Protein AF-A0A6H5HAB8-F1 (afdb_monomer_lite)

Foldseek 3Di:
DDDDDDDPDDDPPDPPPPDPVVLVVLQLLVLVVVVVCCCVVCVVPDDDDSVSSLVSCCVVDVVSPDDFDADVVVVVVVSLVSNFVRQLVVDDPPDPPDDPDDDDPDDGGVSCVPVNDDCFFDDPDPDPPQWDDDPVDTWGNPDDDDDDQWFDACPVGGDPPDPPNPPDPGRTDHHAKDWDWADIGNRDTDIDMDGDDPPPDPDDD

Sequence (205 aa):
MPSLEAAVKSRSKMYQSRSLKEVKDAIVAEELRKVLINLTDQGAKGAISPESLFLVIWKVVPRYRGYAQQDAHEFLRYMLDRLHTELLHLLPDFSLKDSHFISHKNKTSIVTSVFGGTLQSEVLCLHLKRFRWTNFFRTKVDAYVTFPVIALDMSQFVLSDLPDTRRSSTQLYDLAAVIVHHGSGSGCGHYTAFAINGERHMNSP

InterPro domains:
  IPR001394 Peptidase C19, ubiquitin carboxyl-terminal hydrolase [PF00443] (122-198)
  IPR018200 Ubiquitin specific protease, conserved site [PS00973] (173-191)
  IPR028889 Ubiquitin specific protease UPS, catalytic domain [PS50235] (1-205)
  IPR038765 Papain-like cysteine peptidase superfamily [SSF54001] (24-197)
  IPR050185 Ubiquitin carboxyl-terminal hydrolase [PTHR21646] (122-197)

pLDDT: mean 71.54, std 20.38, range [25.59, 94.75]

Structure (mmCIF, N/CA/C/O backbone):
data_AF-A0A6H5HAB8-F1
#
_entry.id   AF-A0A6H5HAB8-F1
#
loop_
_atom_site.group_PDB
_atom_site.id
_atom_site.type_symbol
_atom_site.label_atom_id
_atom_site.label_alt_id
_atom_site.label_comp_id
_atom_site.label_asym_id
_atom_site.label_entity_id
_atom_site.label_seq_id
_atom_site.pdbx_PDB_ins_code
_atom_site.Cartn_x
_atom_site.Cartn_y
_atom_site.Cartn_z
_atom_site.occupancy
_atom_site.B_iso_or_equiv
_atom_site.auth_seq_id
_atom_site.auth_comp_id
_atom_site.auth_asym_id
_atom_site.auth_atom_id
_atom_site.pdbx_PDB_model_num
ATOM 1 N N . MET A 1 1 ? 50.002 46.420 -13.613 1.00 30.66 1 MET A N 1
ATOM 2 C CA . MET A 1 1 ? 48.622 46.633 -13.115 1.00 30.66 1 MET A CA 1
ATOM 3 C C . MET A 1 1 ? 48.379 45.646 -11.969 1.00 30.66 1 MET A C 1
ATOM 5 O O . MET A 1 1 ? 48.905 44.545 -12.072 1.00 30.66 1 MET A O 1
ATOM 9 N N . PRO A 1 2 ? 47.731 46.047 -10.862 1.00 33.38 2 PRO A N 1
ATOM 10 C CA . PRO A 1 2 ? 47.863 45.408 -9.546 1.00 33.38 2 PRO A CA 1
ATOM 11 C C . PRO A 1 2 ? 46.815 44.317 -9.234 1.00 33.38 2 PRO A C 1
ATOM 13 O O . PRO A 1 2 ? 45.727 44.335 -9.790 1.00 33.38 2 PRO A O 1
ATOM 16 N N . SER A 1 3 ? 47.207 43.423 -8.310 1.00 31.97 3 SER A N 1
ATOM 17 C CA . SER A 1 3 ? 46.469 42.655 -7.277 1.00 31.97 3 SER A CA 1
ATOM 18 C C . SER A 1 3 ? 45.016 42.203 -7.498 1.00 31.97 3 SER A C 1
ATOM 20 O O . SER A 1 3 ? 44.133 43.035 -7.663 1.00 31.97 3 SER A O 1
ATOM 22 N N . LEU A 1 4 ? 44.776 40.896 -7.297 1.00 34.75 4 LEU A N 1
ATOM 23 C CA . LEU A 1 4 ? 43.561 40.329 -6.683 1.00 34.75 4 LEU A CA 1
ATOM 24 C C . LEU A 1 4 ? 43.879 38.922 -6.119 1.00 34.75 4 LEU A C 1
ATOM 26 O O . LEU A 1 4 ? 43.565 37.898 -6.720 1.00 34.75 4 LEU A O 1
ATOM 30 N N . GLU A 1 5 ? 44.521 38.869 -4.948 1.00 37.06 5 GLU A N 1
ATOM 31 C CA . GLU A 1 5 ? 44.410 37.715 -4.045 1.00 37.06 5 GLU A CA 1
ATOM 32 C C . GLU A 1 5 ? 43.121 37.866 -3.224 1.00 37.06 5 GLU A C 1
ATOM 34 O O . GLU A 1 5 ? 42.939 38.856 -2.516 1.00 37.06 5 GLU A O 1
ATOM 39 N N . ALA A 1 6 ? 42.230 36.875 -3.286 1.00 31.45 6 ALA A N 1
ATOM 40 C CA . ALA A 1 6 ? 41.117 36.743 -2.352 1.00 31.45 6 ALA A CA 1
ATOM 41 C C . ALA A 1 6 ? 41.107 35.327 -1.766 1.00 31.45 6 ALA A C 1
ATOM 43 O O . ALA A 1 6 ? 40.857 34.335 -2.448 1.00 31.45 6 ALA A O 1
ATOM 44 N N . ALA A 1 7 ? 41.409 35.271 -0.472 1.00 34.12 7 ALA A N 1
ATOM 45 C CA . ALA A 1 7 ? 41.441 34.098 0.385 1.00 34.12 7 ALA A CA 1
ATOM 46 C C . ALA A 1 7 ? 40.198 33.193 0.254 1.00 34.12 7 ALA A C 1
ATOM 48 O O . ALA A 1 7 ? 39.077 33.592 0.581 1.00 34.12 7 ALA A O 1
ATOM 49 N N . VAL A 1 8 ? 40.407 31.924 -0.109 1.00 34.00 8 VAL A N 1
ATOM 50 C CA . VAL A 1 8 ? 39.391 30.871 0.037 1.00 34.00 8 VAL A CA 1
ATOM 51 C C . VAL A 1 8 ? 39.363 30.435 1.502 1.00 34.00 8 VAL A C 1
ATOM 53 O O . VAL A 1 8 ? 40.199 29.674 1.984 1.00 34.00 8 VAL A O 1
ATOM 56 N N . LYS A 1 9 ? 38.392 30.975 2.238 1.00 32.09 9 LYS A N 1
ATOM 57 C CA . LYS A 1 9 ? 38.142 30.679 3.650 1.00 32.09 9 LYS A CA 1
ATOM 58 C C . LYS A 1 9 ? 37.602 29.249 3.790 1.00 32.09 9 LYS A C 1
ATOM 60 O O . LYS A 1 9 ? 36.456 28.976 3.437 1.00 32.09 9 LYS A O 1
ATOM 65 N N . SER A 1 10 ? 38.419 28.355 4.346 1.00 33.34 10 SER A N 1
ATOM 66 C CA . SER A 1 10 ? 37.999 27.044 4.850 1.00 33.34 10 SER A CA 1
ATOM 67 C C . SER A 1 10 ? 36.823 27.213 5.822 1.00 33.34 10 SER A C 1
ATOM 69 O O . SER A 1 10 ? 36.968 27.788 6.902 1.00 33.34 10 SER A O 1
ATOM 71 N N . ARG A 1 11 ? 35.631 26.749 5.432 1.00 32.22 11 ARG A N 1
ATOM 72 C CA . ARG A 1 11 ? 34.489 26.583 6.339 1.00 32.22 11 ARG A CA 1
ATOM 73 C C . ARG A 1 11 ? 34.364 25.107 6.687 1.00 32.22 11 ARG A C 1
ATOM 75 O O . ARG A 1 11 ? 33.637 24.362 6.039 1.00 32.22 11 ARG A O 1
ATOM 82 N N . SER A 1 12 ? 35.039 24.726 7.766 1.00 31.70 12 SER A N 1
ATOM 83 C CA . SER A 1 12 ? 34.612 23.610 8.607 1.00 31.70 12 SER A CA 1
ATOM 84 C C . SER A 1 12 ? 33.168 23.875 9.055 1.00 31.70 12 SER A C 1
ATOM 86 O O . SER A 1 12 ? 32.919 24.717 9.918 1.00 31.70 12 SER A O 1
ATOM 88 N N . LYS A 1 13 ? 32.186 23.216 8.427 1.00 30.56 13 LYS A N 1
ATOM 89 C CA . LYS A 1 13 ? 30.834 23.117 8.987 1.00 30.56 13 LYS A CA 1
ATOM 90 C C . LYS A 1 13 ? 30.801 21.896 9.893 1.00 30.56 13 LYS A C 1
ATOM 92 O O . LYS A 1 13 ? 30.510 20.784 9.473 1.00 30.56 13 LYS A O 1
ATOM 97 N N . MET A 1 14 ? 31.175 22.184 11.134 1.00 25.59 14 MET A N 1
ATOM 98 C CA . MET A 1 14 ? 30.825 21.510 12.378 1.00 25.59 14 MET A CA 1
ATOM 99 C C . MET A 1 14 ? 29.674 20.503 12.209 1.00 25.59 14 MET A C 1
ATOM 101 O O . MET A 1 14 ? 28.541 20.884 11.909 1.00 25.59 14 MET A O 1
ATOM 105 N N . TYR A 1 15 ? 29.976 19.219 12.418 1.00 26.94 15 TYR A N 1
ATOM 106 C CA . TYR A 1 15 ? 28.986 18.169 12.644 1.00 26.94 15 TYR A CA 1
ATOM 107 C C . TYR A 1 15 ? 28.209 18.525 13.911 1.00 26.94 15 TYR A C 1
ATOM 109 O O . TYR A 1 15 ? 28.597 18.184 15.028 1.00 26.94 15 TYR A O 1
ATOM 117 N N . GLN A 1 16 ? 27.122 19.271 13.748 1.00 34.16 16 GLN A N 1
ATOM 118 C CA . GLN A 1 16 ? 26.204 19.518 14.839 1.00 34.16 16 GLN A CA 1
ATOM 119 C C . GLN A 1 16 ? 25.398 18.240 15.032 1.00 34.16 16 GLN A C 1
ATOM 121 O O . GLN A 1 16 ? 24.489 17.937 14.260 1.00 34.16 16 GLN A O 1
ATOM 126 N N . SER A 1 17 ? 25.811 17.467 16.037 1.00 36.94 17 SER A N 1
ATOM 127 C CA . SER A 1 17 ? 25.029 16.405 16.662 1.00 36.94 17 SER A CA 1
ATOM 128 C C . SER A 1 17 ? 23.596 16.910 16.850 1.00 36.94 17 SER A C 1
ATOM 130 O O . SER A 1 17 ? 23.326 17.756 17.707 1.00 36.94 17 SER A O 1
ATOM 132 N N . ARG A 1 18 ? 22.693 16.493 15.955 1.00 43.00 18 ARG A N 1
ATOM 133 C CA . ARG A 1 18 ? 21.289 16.899 16.005 1.00 43.00 18 ARG A CA 1
ATOM 134 C C . ARG A 1 18 ? 20.653 16.193 17.192 1.00 43.00 18 ARG A C 1
ATOM 136 O O . ARG A 1 18 ? 20.667 14.970 17.287 1.00 43.00 18 ARG A O 1
ATOM 143 N N . SER A 1 19 ? 20.156 17.014 18.109 1.00 39.94 19 SER A N 1
ATOM 144 C CA . SER A 1 19 ? 19.514 16.630 19.358 1.00 39.94 19 SER A CA 1
ATOM 145 C C . SER A 1 19 ? 18.504 15.494 19.166 1.00 39.94 19 SER A C 1
ATOM 147 O O . SER A 1 19 ? 17.651 15.550 18.280 1.00 39.94 19 SER A O 1
ATOM 149 N N . LEU A 1 20 ? 18.549 14.506 20.064 1.00 45.03 20 LEU A N 1
ATOM 150 C CA . LEU A 1 20 ? 17.597 13.391 20.193 1.00 45.03 20 LEU A CA 1
ATOM 151 C C . LEU A 1 20 ? 16.115 13.832 20.224 1.00 45.03 20 LEU A C 1
ATOM 153 O O . LEU A 1 20 ? 15.231 13.011 19.985 1.00 45.03 20 LEU A O 1
ATOM 157 N N . LYS A 1 21 ? 15.833 15.119 20.476 1.00 43.16 21 LYS A N 1
ATOM 158 C CA . LYS A 1 21 ? 14.488 15.713 20.419 1.00 43.16 21 LYS A CA 1
ATOM 159 C C . LYS A 1 21 ? 13.883 15.690 19.007 1.00 43.16 21 LYS A C 1
ATOM 161 O O . LYS A 1 21 ? 12.748 15.265 18.864 1.00 43.16 21 LYS A O 1
ATOM 166 N N . GLU A 1 22 ? 14.655 15.994 17.960 1.00 48.50 22 GLU A N 1
ATOM 167 C CA . GLU A 1 22 ? 14.141 16.021 16.575 1.00 48.50 22 GLU A CA 1
ATOM 168 C C . GLU A 1 22 ? 13.720 14.631 16.059 1.00 48.50 22 GLU A C 1
ATOM 170 O O . GLU A 1 22 ? 13.005 14.520 15.063 1.00 48.50 22 GLU A O 1
ATOM 175 N N . VAL A 1 23 ? 14.207 13.544 16.666 1.00 48.44 23 VAL A N 1
ATOM 176 C CA . VAL A 1 23 ? 13.843 12.164 16.288 1.00 48.44 23 VAL A CA 1
ATOM 177 C C . VAL A 1 23 ? 12.475 11.773 16.861 1.00 48.44 23 VAL A C 1
ATOM 179 O O . VAL A 1 23 ? 11.796 10.940 16.268 1.00 48.44 23 VAL A O 1
ATOM 182 N N . LYS A 1 24 ? 12.031 12.416 17.952 1.00 49.38 24 LYS A N 1
ATOM 183 C CA . LYS A 1 24 ? 10.661 12.276 18.472 1.00 49.38 24 LYS A CA 1
ATOM 184 C C . LYS A 1 24 ? 9.620 13.026 17.628 1.00 49.38 24 LYS A C 1
ATOM 186 O O . LYS A 1 24 ? 8.469 12.611 17.625 1.00 49.38 24 LYS A O 1
ATOM 191 N N . ASP A 1 25 ? 10.028 14.048 16.874 1.00 59.12 25 ASP A N 1
ATOM 192 C CA . ASP A 1 25 ? 9.126 14.878 16.054 1.00 59.12 25 ASP A CA 1
ATOM 193 C C . ASP A 1 25 ? 8.866 14.313 14.641 1.00 59.12 25 ASP A C 1
ATOM 195 O O . ASP A 1 25 ? 8.048 14.837 13.890 1.00 59.12 25 ASP A O 1
ATOM 199 N N . ALA A 1 26 ? 9.563 13.244 14.245 1.00 68.06 26 ALA A N 1
ATOM 200 C CA . ALA A 1 26 ? 9.467 12.656 12.909 1.00 68.06 26 ALA A CA 1
ATOM 201 C C . ALA A 1 26 ? 8.460 11.493 12.889 1.00 68.06 26 ALA A C 1
ATOM 203 O O . ALA A 1 26 ? 8.847 10.323 12.852 1.00 68.06 26 ALA A O 1
ATOM 204 N N . ILE A 1 27 ? 7.170 11.830 12.955 1.00 86.19 27 ILE A N 1
ATOM 205 C CA . ILE A 1 27 ? 6.060 10.868 12.943 1.00 86.19 27 ILE A CA 1
ATOM 206 C C . ILE A 1 27 ? 5.627 10.635 11.491 1.00 86.19 27 ILE A C 1
ATOM 208 O O . ILE A 1 27 ? 5.092 11.534 10.840 1.00 86.19 27 ILE A O 1
ATOM 212 N N . VAL A 1 28 ? 5.845 9.420 10.982 1.00 91.81 28 VAL A N 1
ATOM 213 C CA . VAL A 1 28 ? 5.444 9.011 9.623 1.00 91.81 28 VAL A CA 1
ATOM 214 C C . VAL A 1 28 ? 3.935 9.179 9.427 1.00 91.81 28 VAL A C 1
ATOM 216 O O . VAL A 1 28 ? 3.502 9.630 8.366 1.00 91.81 28 VAL A O 1
ATOM 219 N N . ALA A 1 29 ? 3.137 8.866 10.451 1.00 91.19 29 ALA A N 1
ATOM 220 C CA . ALA A 1 29 ? 1.684 8.999 10.418 1.00 91.19 29 ALA A CA 1
ATOM 221 C C . ALA A 1 29 ? 1.216 10.438 10.154 1.00 91.19 29 ALA A C 1
ATOM 223 O O . ALA A 1 29 ? 0.267 10.638 9.396 1.00 91.19 29 ALA A O 1
ATOM 224 N N . GLU A 1 30 ? 1.893 11.439 10.721 1.00 91.06 30 GLU A N 1
ATOM 225 C CA . GLU A 1 30 ? 1.510 12.841 10.542 1.00 91.06 30 GLU A CA 1
ATOM 226 C C . GLU A 1 30 ? 1.842 13.341 9.131 1.00 91.06 30 GLU A C 1
ATOM 228 O O . GLU A 1 30 ? 1.018 13.989 8.485 1.00 91.06 30 GLU A O 1
ATOM 233 N N . GLU A 1 31 ? 3.014 12.991 8.596 1.00 93.50 31 GLU A N 1
ATOM 234 C CA . GLU A 1 31 ? 3.355 13.355 7.217 1.00 93.50 31 GLU A CA 1
ATOM 235 C C . GLU A 1 31 ? 2.471 12.632 6.195 1.00 93.50 31 GLU A C 1
ATOM 237 O O . GLU A 1 31 ? 2.046 13.235 5.208 1.00 93.50 31 GLU A O 1
ATOM 242 N N . LEU A 1 32 ? 2.114 11.369 6.450 1.00 94.19 32 LEU A N 1
ATOM 243 C CA . LEU A 1 32 ? 1.173 10.645 5.601 1.00 94.19 32 LEU A CA 1
ATOM 244 C C . LEU A 1 32 ? -0.220 11.288 5.635 1.00 94.19 32 LEU A C 1
ATOM 246 O O . LEU A 1 32 ? -0.841 11.449 4.585 1.00 94.19 32 LEU A O 1
ATOM 250 N N . ARG A 1 33 ? -0.696 11.714 6.813 1.00 92.31 33 ARG A N 1
ATOM 251 C CA . ARG A 1 33 ? -1.970 12.433 6.960 1.00 92.31 33 ARG A CA 1
ATOM 252 C C . ARG A 1 33 ? -2.009 13.690 6.088 1.00 92.31 33 ARG A C 1
ATOM 254 O O . ARG A 1 33 ? -2.996 13.904 5.388 1.00 92.31 33 ARG A O 1
ATOM 261 N N . LYS A 1 34 ? -0.942 14.496 6.087 1.00 91.56 34 LYS A N 1
ATOM 262 C CA . LYS A 1 34 ? -0.841 15.707 5.248 1.00 91.56 34 LYS A CA 1
ATOM 263 C C . LYS A 1 34 ? -0.936 15.380 3.758 1.00 91.56 34 LYS A C 1
ATOM 265 O O . LYS A 1 34 ? -1.645 16.066 3.025 1.00 91.56 34 LYS A O 1
ATOM 270 N N . VAL A 1 35 ? -0.260 14.318 3.314 1.00 92.62 35 VAL A N 1
ATOM 271 C CA . VAL A 1 35 ? -0.325 13.849 1.920 1.00 92.62 35 VAL A CA 1
ATOM 272 C C . VAL A 1 35 ? -1.752 13.438 1.547 1.00 92.62 35 VAL A C 1
ATOM 274 O O . VAL A 1 35 ? -2.252 13.874 0.514 1.00 92.62 35 VAL A O 1
ATOM 277 N N . LEU A 1 36 ? -2.432 12.659 2.394 1.00 91.25 36 LEU A N 1
ATOM 278 C CA . LEU A 1 36 ? -3.802 12.193 2.138 1.00 91.25 36 LEU A CA 1
ATOM 279 C C . LEU A 1 36 ? -4.823 13.340 2.083 1.00 91.25 36 LEU A C 1
ATOM 281 O O . LEU A 1 36 ? -5.687 13.342 1.208 1.00 91.25 36 LEU A O 1
ATOM 285 N N . ILE A 1 37 ? -4.703 14.329 2.973 1.00 89.94 37 ILE A N 1
ATOM 286 C CA . ILE A 1 37 ? -5.550 15.532 2.950 1.00 89.94 37 ILE A CA 1
ATOM 287 C C . ILE A 1 37 ? -5.339 16.296 1.643 1.00 89.94 37 ILE A C 1
ATOM 289 O O . ILE A 1 37 ? -6.306 16.607 0.958 1.00 89.94 37 ILE A O 1
ATOM 293 N N . ASN A 1 38 ? -4.087 16.513 1.230 1.00 88.44 38 ASN A N 1
ATOM 294 C CA . ASN A 1 38 ? -3.799 17.193 -0.035 1.00 88.44 38 ASN A CA 1
ATOM 295 C C . ASN A 1 38 ? -4.337 16.421 -1.252 1.00 88.44 38 ASN A C 1
ATOM 297 O O . ASN A 1 38 ? -4.854 17.042 -2.177 1.00 88.44 38 ASN A O 1
ATOM 301 N N . LEU A 1 39 ? -4.265 15.084 -1.252 1.00 87.75 39 LEU A N 1
ATOM 302 C CA . LEU A 1 39 ? -4.870 14.261 -2.307 1.00 87.75 39 LEU A CA 1
ATOM 303 C C . LEU A 1 39 ? -6.394 14.381 -2.343 1.00 87.75 39 LEU A C 1
ATOM 305 O O . LEU A 1 39 ? -6.971 14.334 -3.422 1.00 87.75 39 LEU A O 1
ATOM 309 N N . THR A 1 40 ? -7.043 14.530 -1.192 1.00 84.25 40 THR A N 1
ATOM 310 C CA . THR A 1 40 ? -8.510 14.568 -1.108 1.00 84.25 40 THR A CA 1
ATOM 311 C C . THR A 1 40 ? -9.053 15.963 -1.423 1.00 84.25 40 THR A C 1
ATOM 313 O O . THR A 1 40 ? -9.981 16.097 -2.214 1.00 84.25 40 THR A O 1
ATOM 316 N N . ASP A 1 41 ? -8.431 17.011 -0.880 1.00 76.62 41 ASP A N 1
ATOM 317 C CA . ASP A 1 41 ? -8.893 18.398 -1.024 1.00 76.62 41 ASP A CA 1
ATOM 318 C C . ASP A 1 41 ? -8.451 19.037 -2.349 1.00 76.62 41 ASP A C 1
ATOM 320 O O . ASP A 1 41 ? -9.136 19.903 -2.897 1.00 76.62 41 ASP A O 1
ATOM 324 N N . GLN A 1 42 ? -7.288 18.633 -2.877 1.00 64.44 42 GLN A N 1
ATOM 325 C CA . GLN A 1 42 ? -6.705 19.196 -4.102 1.00 64.44 42 GLN A CA 1
ATOM 326 C C . GLN A 1 42 ? -6.631 18.196 -5.260 1.00 64.44 42 GLN A C 1
ATOM 328 O O . GLN A 1 42 ? -6.221 18.587 -6.353 1.00 64.44 42 GLN A O 1
ATOM 333 N N . GLY A 1 43 ? -7.054 16.939 -5.069 1.00 56.84 43 GLY A N 1
ATOM 334 C CA . GLY A 1 43 ? -6.936 15.857 -6.060 1.00 56.84 43 GLY A CA 1
ATOM 335 C C . GLY A 1 43 ? -7.618 16.117 -7.402 1.00 56.84 43 GLY A C 1
ATOM 336 O O . GLY A 1 43 ? -7.270 15.492 -8.397 1.00 56.84 43 GLY A O 1
ATOM 337 N N . ALA A 1 44 ? -8.529 17.091 -7.466 1.00 58.88 44 ALA A N 1
ATOM 338 C CA . ALA A 1 44 ? -9.136 17.543 -8.715 1.00 58.88 44 ALA A CA 1
ATOM 339 C C . ALA A 1 44 ? -8.265 18.536 -9.522 1.00 58.88 44 ALA A C 1
ATOM 341 O O . ALA A 1 44 ? -8.611 18.852 -10.658 1.00 58.88 44 ALA A O 1
ATOM 342 N N . LYS A 1 45 ? -7.171 19.075 -8.957 1.00 64.31 45 LYS A N 1
ATOM 343 C CA . LYS A 1 45 ? -6.438 20.236 -9.507 1.00 64.31 45 LYS A CA 1
ATOM 344 C C . LYS A 1 45 ? -4.978 19.977 -9.907 1.00 64.31 45 LYS A C 1
ATOM 346 O O . LYS A 1 45 ? -4.356 20.890 -10.446 1.00 64.31 45 LYS A O 1
ATOM 351 N N . GLY A 1 46 ? -4.423 18.778 -9.699 1.00 80.50 46 GLY A N 1
ATOM 352 C CA . GLY A 1 46 ? -3.079 18.441 -10.189 1.00 80.50 46 GLY A CA 1
ATOM 353 C C . GLY A 1 46 ? -2.318 17.407 -9.358 1.00 80.50 46 GLY A C 1
ATOM 354 O O . GLY A 1 46 ? -2.891 16.691 -8.543 1.00 80.50 46 GLY A O 1
ATOM 355 N N . ALA A 1 47 ? -1.004 17.324 -9.589 1.00 87.75 47 ALA A N 1
ATOM 356 C CA . ALA A 1 47 ? -0.100 16.433 -8.864 1.00 87.75 47 ALA A CA 1
ATOM 357 C C . ALA A 1 47 ? 0.426 17.080 -7.573 1.00 87.75 47 ALA A C 1
ATOM 359 O O . ALA A 1 47 ? 0.673 18.285 -7.530 1.00 87.75 47 ALA A O 1
ATOM 360 N N . ILE A 1 48 ? 0.668 16.262 -6.546 1.00 89.94 48 ILE A N 1
ATOM 361 C CA . ILE A 1 48 ? 1.283 16.688 -5.283 1.00 89.94 48 ILE A CA 1
ATOM 362 C C . ILE A 1 48 ? 2.669 16.052 -5.108 1.00 89.94 48 ILE A C 1
ATOM 364 O O . ILE A 1 48 ? 2.894 14.914 -5.521 1.00 89.94 48 ILE A O 1
ATOM 368 N N . SER A 1 49 ? 3.594 16.767 -4.463 1.00 90.25 49 SER A N 1
ATOM 369 C CA . SER A 1 49 ? 4.907 16.229 -4.081 1.00 90.25 49 SER A CA 1
ATOM 370 C C . SER A 1 49 ? 4.907 15.818 -2.602 1.00 90.25 49 SER A C 1
ATOM 372 O O . SER A 1 49 ? 4.709 16.681 -1.745 1.00 90.25 49 SER A O 1
ATOM 374 N N . PRO A 1 50 ? 5.156 14.541 -2.257 1.00 92.62 50 PRO A N 1
ATOM 375 C CA . PRO A 1 50 ? 5.208 14.083 -0.869 1.00 92.62 50 PRO A CA 1
ATOM 376 C C . PRO A 1 50 ? 6.627 14.185 -0.264 1.00 92.62 50 PRO A C 1
ATOM 378 O O . PRO A 1 50 ? 7.056 13.307 0.481 1.00 92.62 50 PRO A O 1
ATOM 381 N N . GLU A 1 51 ? 7.384 15.242 -0.582 1.00 91.19 51 GLU A N 1
ATOM 382 C CA . GLU A 1 51 ? 8.793 15.410 -0.175 1.00 91.19 51 GLU A CA 1
ATOM 383 C C . GLU A 1 51 ? 9.003 15.309 1.345 1.00 91.19 51 GLU A C 1
ATOM 385 O O . GLU A 1 51 ? 9.885 14.580 1.802 1.00 91.19 51 GLU A O 1
ATOM 390 N N . SER A 1 52 ? 8.157 15.964 2.145 1.00 91.88 52 SER A N 1
ATOM 391 C CA . SER A 1 52 ? 8.254 15.909 3.611 1.00 91.88 52 SER A CA 1
ATOM 392 C C . SER A 1 52 ? 8.093 14.487 4.156 1.00 91.88 52 SER A C 1
ATOM 394 O O . SER A 1 52 ? 8.852 14.073 5.036 1.00 91.88 52 SER A O 1
ATOM 396 N N . LEU A 1 53 ? 7.175 13.702 3.579 1.00 92.81 53 LEU A N 1
ATOM 397 C CA . LEU A 1 53 ? 6.996 12.293 3.926 1.00 92.81 53 LEU A CA 1
ATOM 398 C C . LEU A 1 53 ? 8.254 11.481 3.586 1.00 92.81 53 LEU A C 1
ATOM 400 O O . LEU A 1 53 ? 8.719 10.703 4.421 1.00 92.81 53 LEU A O 1
ATOM 404 N N . PHE A 1 54 ? 8.854 11.696 2.411 1.00 91.44 54 PHE A N 1
ATOM 405 C CA . PHE A 1 54 ? 10.105 11.029 2.033 1.00 91.44 54 PHE A CA 1
ATOM 406 C C . PHE A 1 54 ? 11.247 11.335 3.005 1.00 91.44 54 PHE A C 1
ATOM 408 O O . PHE A 1 54 ? 11.959 10.421 3.426 1.00 91.44 54 PHE A O 1
ATOM 415 N N . LEU A 1 55 ? 11.405 12.597 3.408 1.00 90.62 55 LEU A N 1
ATOM 416 C CA . LEU A 1 55 ? 12.458 13.005 4.338 1.00 90.62 55 LEU A CA 1
ATOM 417 C C . LEU A 1 55 ? 12.296 12.350 5.716 1.00 90.62 55 LEU A C 1
ATOM 419 O O . LEU A 1 55 ? 13.287 11.914 6.311 1.00 90.62 55 LEU A O 1
ATOM 423 N N . VAL A 1 56 ? 11.060 12.236 6.212 1.00 92.56 56 VAL A N 1
ATOM 424 C CA . VAL A 1 56 ? 10.773 11.531 7.468 1.00 92.56 56 VAL A CA 1
ATOM 425 C C . VAL A 1 56 ? 11.048 10.034 7.331 1.00 92.56 56 VAL A C 1
ATOM 427 O O . VAL A 1 56 ? 11.741 9.471 8.180 1.00 92.56 56 VAL A O 1
ATOM 430 N N . ILE A 1 57 ? 10.617 9.395 6.241 1.00 91.75 57 ILE A N 1
ATOM 431 C CA . ILE A 1 57 ? 10.898 7.974 5.992 1.00 91.75 57 ILE A CA 1
ATOM 432 C C . ILE A 1 57 ? 12.407 7.716 5.935 1.00 91.75 57 ILE A C 1
ATOM 434 O O . ILE A 1 57 ? 12.883 6.786 6.576 1.00 91.75 57 ILE A O 1
ATOM 438 N N . TRP A 1 58 ? 13.189 8.547 5.243 1.00 90.31 58 TRP A N 1
ATOM 439 C CA . TRP A 1 58 ? 14.651 8.404 5.184 1.00 90.31 58 TRP A CA 1
ATOM 440 C C . TRP A 1 58 ? 15.334 8.562 6.537 1.00 90.31 58 TRP A C 1
ATOM 442 O O . TRP A 1 58 ? 16.380 7.954 6.783 1.00 90.31 58 TRP A O 1
ATOM 452 N N . LYS A 1 59 ? 14.767 9.398 7.409 1.00 88.88 59 LYS A N 1
ATOM 453 C CA . LYS A 1 59 ? 15.262 9.592 8.770 1.00 88.88 59 LYS A CA 1
ATOM 454 C C . LYS A 1 59 ? 14.978 8.371 9.644 1.00 88.88 59 LYS A C 1
ATOM 456 O O . LYS A 1 59 ? 15.843 7.978 10.421 1.00 88.88 59 LYS A O 1
ATOM 461 N N . VAL A 1 60 ? 13.788 7.785 9.519 1.00 87.56 60 VAL A N 1
ATOM 462 C CA . VAL A 1 60 ? 13.341 6.642 10.332 1.00 87.56 60 VAL A CA 1
ATOM 463 C C . VAL A 1 60 ? 13.873 5.308 9.790 1.00 87.56 60 VAL A C 1
ATOM 465 O O . VAL A 1 60 ? 14.158 4.400 10.569 1.00 87.56 60 VAL A O 1
ATOM 468 N N . VAL A 1 61 ? 14.063 5.190 8.473 1.00 87.19 61 VAL A N 1
ATOM 469 C CA . VAL A 1 61 ? 14.555 3.989 7.782 1.00 87.19 61 VAL A CA 1
ATOM 470 C C . VAL A 1 61 ? 15.730 4.333 6.877 1.00 87.19 61 VAL A C 1
ATOM 472 O O . VAL A 1 61 ? 15.558 4.609 5.686 1.00 87.19 61 VAL A O 1
ATOM 475 N N . PRO A 1 62 ? 16.963 4.228 7.394 1.00 86.19 62 PRO A N 1
ATOM 476 C CA . PRO A 1 62 ? 18.154 4.499 6.600 1.00 86.19 62 PRO A CA 1
ATOM 477 C C . PRO A 1 62 ? 18.263 3.650 5.323 1.00 86.19 62 PRO A C 1
ATOM 479 O O . PRO A 1 62 ? 18.854 4.112 4.353 1.00 86.19 62 PRO A O 1
ATOM 482 N N . ARG A 1 63 ? 17.669 2.442 5.283 1.00 87.25 63 ARG A N 1
ATOM 483 C CA . ARG A 1 63 ? 17.651 1.569 4.089 1.00 87.25 63 ARG A CA 1
ATOM 484 C C . ARG A 1 63 ? 16.969 2.219 2.884 1.00 87.25 63 ARG A C 1
ATOM 486 O O . ARG A 1 63 ? 17.394 1.982 1.761 1.00 87.25 63 ARG A O 1
ATOM 493 N N . TYR A 1 64 ? 15.943 3.036 3.110 1.00 89.12 64 TYR A N 1
ATOM 494 C CA . TYR A 1 64 ? 15.223 3.715 2.032 1.00 89.12 64 TYR A CA 1
ATOM 495 C C . TYR A 1 64 ? 15.860 5.042 1.627 1.00 89.12 64 TYR A C 1
ATOM 497 O O . TYR A 1 64 ? 15.343 5.704 0.734 1.00 89.12 64 TYR A O 1
ATOM 505 N N . ARG A 1 65 ? 16.963 5.451 2.269 1.00 89.19 65 ARG A N 1
ATOM 506 C CA . ARG A 1 65 ? 17.613 6.734 2.007 1.00 89.19 65 ARG A CA 1
ATOM 507 C C . ARG A 1 65 ? 18.184 6.799 0.592 1.00 89.19 65 ARG A C 1
ATOM 509 O O . ARG A 1 65 ? 18.879 5.893 0.141 1.00 89.19 65 ARG A O 1
ATOM 516 N N . GLY A 1 66 ? 17.982 7.946 -0.049 1.00 89.19 66 GLY A N 1
ATOM 517 C CA . GLY A 1 66 ? 18.413 8.188 -1.419 1.00 89.19 66 GLY A CA 1
ATOM 518 C C . GLY A 1 66 ? 17.342 7.796 -2.431 1.00 89.19 66 GLY A C 1
ATOM 519 O O . GLY A 1 66 ? 16.206 7.495 -2.086 1.00 89.19 66 GLY A O 1
ATOM 520 N N . TYR A 1 67 ? 17.714 7.831 -3.705 1.00 88.81 67 TYR A N 1
ATOM 521 C CA . TYR A 1 67 ? 16.765 7.762 -4.821 1.00 88.81 67 TYR A CA 1
ATOM 522 C C . TYR A 1 67 ? 16.767 6.403 -5.531 1.00 88.81 67 TYR A C 1
ATOM 524 O O . TYR A 1 67 ? 16.342 6.292 -6.679 1.00 88.81 67 TYR A O 1
ATOM 532 N N . ALA A 1 68 ? 17.288 5.366 -4.872 1.00 88.69 68 ALA A N 1
ATOM 533 C CA . ALA A 1 68 ? 17.285 4.017 -5.421 1.00 88.69 68 ALA A CA 1
ATOM 534 C C . ALA A 1 68 ? 15.860 3.445 -5.436 1.00 88.69 68 ALA A C 1
ATOM 536 O O . ALA A 1 68 ? 15.084 3.676 -4.507 1.00 88.69 68 ALA A O 1
ATOM 537 N N . GLN A 1 69 ? 15.538 2.666 -6.471 1.00 88.81 69 GLN A N 1
ATOM 538 C CA . GLN A 1 69 ? 14.260 1.959 -6.548 1.00 88.81 69 GLN A CA 1
ATOM 539 C C . GLN A 1 69 ? 14.145 0.922 -5.428 1.00 88.81 69 GLN A C 1
ATOM 541 O O . GLN A 1 69 ? 15.137 0.299 -5.049 1.00 88.81 69 GLN A O 1
ATOM 546 N N . GLN A 1 70 ? 12.931 0.753 -4.908 1.00 89.88 70 GLN A N 1
ATOM 547 C CA . GLN A 1 70 ? 12.623 -0.153 -3.801 1.00 89.88 70 GLN A CA 1
ATOM 548 C C . GLN A 1 70 ? 11.492 -1.103 -4.194 1.00 89.88 70 GLN A C 1
ATOM 550 O O . GLN A 1 70 ? 10.692 -0.807 -5.085 1.00 89.88 70 GLN A O 1
ATOM 555 N N . ASP A 1 71 ? 11.419 -2.243 -3.516 1.00 88.06 71 ASP A N 1
ATOM 556 C CA . ASP A 1 71 ? 10.299 -3.167 -3.649 1.00 88.06 71 ASP A CA 1
ATOM 557 C C . ASP A 1 71 ? 9.047 -2.563 -2.985 1.00 88.06 71 ASP A C 1
ATOM 559 O O . ASP A 1 71 ? 9.057 -2.223 -1.798 1.00 88.06 71 ASP A O 1
ATOM 563 N N . ALA A 1 72 ? 7.966 -2.399 -3.755 1.00 89.62 72 ALA A N 1
ATOM 564 C CA . ALA A 1 72 ? 6.734 -1.778 -3.265 1.00 89.62 72 ALA A CA 1
ATOM 565 C C . ALA A 1 72 ? 6.061 -2.592 -2.146 1.00 89.62 72 ALA A C 1
ATOM 567 O O . ALA A 1 72 ? 5.424 -2.011 -1.266 1.00 89.62 72 ALA A O 1
ATOM 568 N N . HIS A 1 73 ? 6.217 -3.918 -2.148 1.00 87.06 73 HIS A N 1
ATOM 569 C CA . HIS A 1 73 ? 5.681 -4.778 -1.100 1.00 87.06 73 HIS A CA 1
ATOM 570 C C . HIS A 1 73 ? 6.446 -4.602 0.212 1.00 87.06 73 HIS A C 1
ATOM 572 O O . HIS A 1 73 ? 5.825 -4.437 1.264 1.00 87.06 73 HIS A O 1
ATOM 578 N N . GLU A 1 74 ? 7.783 -4.593 0.159 1.00 88.88 74 GLU A N 1
ATOM 579 C CA . GLU A 1 74 ? 8.611 -4.339 1.347 1.00 88.88 74 GLU A CA 1
ATOM 580 C C . GLU A 1 74 ? 8.313 -2.949 1.925 1.00 88.88 74 GLU A C 1
ATOM 582 O O . GLU A 1 74 ? 8.141 -2.798 3.140 1.00 88.88 74 GLU A O 1
ATOM 587 N N . PHE A 1 75 ? 8.159 -1.954 1.048 1.00 91.88 75 PHE A N 1
ATOM 588 C CA . PHE A 1 75 ? 7.777 -0.603 1.435 1.00 91.88 75 PHE A CA 1
ATOM 589 C C . PHE A 1 75 ? 6.400 -0.552 2.110 1.00 91.88 75 PHE A C 1
ATOM 591 O O . PHE A 1 75 ? 6.278 0.028 3.190 1.00 91.88 75 PHE A O 1
ATOM 598 N N . LEU A 1 76 ? 5.374 -1.186 1.530 1.00 90.81 76 LEU A N 1
ATOM 599 C CA . LEU A 1 76 ? 4.022 -1.207 2.097 1.00 90.81 76 LEU A CA 1
ATOM 600 C C . LEU A 1 76 ? 3.994 -1.881 3.470 1.00 90.81 76 LEU A C 1
ATOM 602 O O . LEU A 1 76 ? 3.452 -1.314 4.417 1.00 90.81 76 LEU A O 1
ATOM 606 N N . ARG A 1 77 ? 4.601 -3.067 3.593 1.00 88.75 77 ARG A N 1
ATOM 607 C CA . ARG A 1 77 ? 4.673 -3.794 4.865 1.00 88.75 77 ARG A CA 1
ATOM 608 C C . ARG A 1 77 ? 5.337 -2.940 5.941 1.00 88.75 77 ARG A C 1
ATOM 610 O O . ARG A 1 77 ? 4.802 -2.815 7.039 1.00 88.75 77 ARG A O 1
ATOM 617 N N . TYR A 1 78 ? 6.460 -2.307 5.601 1.00 91.19 78 TYR A N 1
ATOM 618 C CA . TYR A 1 78 ? 7.133 -1.385 6.504 1.00 91.19 78 TYR A CA 1
ATOM 619 C C . TYR A 1 78 ? 6.218 -0.224 6.928 1.00 91.19 78 TYR A C 1
ATOM 621 O O . TYR A 1 78 ? 6.120 0.080 8.118 1.00 91.19 78 TYR A O 1
ATOM 629 N N . MET A 1 79 ? 5.553 0.425 5.967 1.00 91.88 79 MET A N 1
ATOM 630 C CA . MET A 1 79 ? 4.673 1.560 6.239 1.00 91.88 79 MET A CA 1
ATOM 631 C C . MET A 1 79 ? 3.533 1.164 7.179 1.00 91.88 79 MET A C 1
ATOM 633 O O . MET A 1 79 ? 3.284 1.873 8.149 1.00 91.88 79 MET A O 1
ATOM 637 N N . LEU A 1 80 ? 2.886 0.018 6.952 1.00 90.81 80 LEU A N 1
ATOM 638 C CA . LEU A 1 80 ? 1.813 -0.480 7.816 1.00 90.81 80 LEU A CA 1
ATOM 639 C C . LEU A 1 80 ? 2.309 -0.756 9.242 1.00 90.81 80 LEU A C 1
ATOM 641 O O . LEU A 1 80 ? 1.711 -0.255 10.196 1.00 90.81 80 LEU A O 1
ATOM 645 N N . ASP A 1 81 ? 3.427 -1.470 9.401 1.00 88.50 81 ASP A N 1
ATOM 646 C CA . ASP A 1 81 ? 4.004 -1.777 10.718 1.00 88.50 81 ASP A CA 1
ATOM 647 C C . ASP A 1 81 ? 4.379 -0.491 11.481 1.00 88.50 81 ASP A C 1
ATOM 649 O O . ASP A 1 81 ? 4.124 -0.349 12.688 1.00 88.50 81 ASP A O 1
ATOM 653 N N . ARG A 1 82 ? 4.955 0.488 10.770 1.00 90.12 82 ARG A N 1
ATOM 654 C CA . ARG A 1 82 ? 5.348 1.769 11.357 1.00 90.12 82 ARG A CA 1
ATOM 655 C C . ARG A 1 82 ? 4.141 2.604 11.772 1.00 90.12 82 ARG A C 1
ATOM 657 O O . ARG A 1 82 ? 4.114 3.082 12.906 1.00 90.12 82 ARG A O 1
ATOM 664 N N . LEU A 1 83 ? 3.149 2.747 10.894 1.00 89.94 83 LEU A N 1
ATOM 665 C CA . LEU A 1 83 ? 1.902 3.458 11.185 1.00 89.94 83 LEU A CA 1
ATOM 666 C C . LEU A 1 83 ? 1.166 2.816 12.356 1.00 89.94 83 LEU A C 1
ATOM 668 O O . LEU A 1 83 ? 0.684 3.519 13.239 1.00 89.94 83 LEU A O 1
ATOM 672 N N . HIS A 1 84 ? 1.108 1.484 12.395 1.00 88.06 84 HIS A N 1
ATOM 673 C CA . HIS A 1 84 ? 0.494 0.762 13.498 1.00 88.06 84 HIS A CA 1
ATOM 674 C C . HIS A 1 84 ? 1.144 1.141 14.832 1.00 88.06 84 HIS A C 1
ATOM 676 O O . HIS A 1 84 ? 0.446 1.562 15.753 1.00 88.06 84 HIS A O 1
ATOM 682 N N . THR A 1 85 ? 2.473 1.062 14.898 1.00 87.31 85 THR A N 1
ATOM 683 C CA . THR A 1 85 ? 3.242 1.364 16.110 1.00 87.31 85 THR A CA 1
ATOM 684 C C . THR A 1 85 ? 3.087 2.822 16.548 1.00 87.31 85 THR A C 1
ATOM 686 O O . THR A 1 85 ? 2.881 3.094 17.730 1.00 87.31 85 THR A O 1
ATOM 689 N N . GLU A 1 86 ? 3.171 3.774 15.614 1.00 89.00 86 GLU A N 1
ATOM 690 C CA . GLU A 1 86 ? 3.020 5.200 15.927 1.00 89.00 86 GLU A CA 1
ATOM 691 C C . GLU A 1 86 ? 1.608 5.526 16.422 1.00 89.00 86 GLU A C 1
ATOM 693 O O . GLU A 1 86 ? 1.462 6.198 17.440 1.00 89.00 86 GLU A O 1
ATOM 698 N N . LEU A 1 87 ? 0.570 5.000 15.770 1.00 86.69 87 LEU A N 1
ATOM 699 C CA . LEU A 1 87 ? -0.814 5.257 16.166 1.00 86.69 87 LEU A CA 1
ATOM 700 C C . LEU A 1 87 ? -1.166 4.623 17.515 1.00 86.69 87 LEU A C 1
ATOM 702 O O . LEU A 1 87 ? -1.918 5.225 18.275 1.00 86.69 87 LEU A O 1
ATOM 706 N N . LEU A 1 88 ? -0.608 3.455 17.854 1.00 83.88 88 LEU A N 1
ATOM 707 C CA . LEU A 1 88 ? -0.802 2.853 19.178 1.00 83.88 88 LEU A CA 1
ATOM 708 C C . LEU A 1 88 ? -0.253 3.727 20.310 1.00 83.88 88 LEU A C 1
ATOM 710 O O . LEU A 1 88 ? -0.898 3.841 21.352 1.00 83.88 88 LEU A O 1
ATOM 714 N N . HIS A 1 89 ? 0.908 4.357 20.110 1.00 82.06 89 HIS A N 1
ATOM 715 C CA . HIS A 1 89 ? 1.492 5.270 21.096 1.00 82.06 89 HIS A CA 1
ATOM 716 C C . HIS A 1 89 ? 0.692 6.568 21.267 1.00 82.06 89 HIS A C 1
ATOM 718 O O . HIS A 1 89 ? 0.825 7.228 22.295 1.00 82.06 89 HIS A O 1
ATOM 724 N N . LEU A 1 90 ? -0.136 6.932 20.285 1.00 76.81 90 LEU A N 1
ATOM 725 C CA . LEU A 1 90 ? -1.010 8.106 20.346 1.00 76.81 90 LEU A CA 1
ATOM 726 C C . LEU A 1 90 ? -2.365 7.814 21.016 1.00 76.81 90 LEU A C 1
ATOM 728 O O . LEU A 1 90 ? -3.098 8.753 21.326 1.00 76.81 90 LEU A O 1
ATOM 732 N N . LEU A 1 91 ? -2.715 6.543 21.260 1.00 70.56 91 LEU A N 1
ATOM 733 C CA . LEU A 1 91 ? -3.951 6.181 21.960 1.00 70.56 91 LEU A CA 1
ATOM 734 C C . LEU A 1 91 ? -3.810 6.413 23.476 1.00 70.56 91 LEU A C 1
ATOM 736 O O . LEU A 1 91 ? -2.860 5.892 24.073 1.00 70.56 91 LEU A O 1
ATOM 740 N N . PRO A 1 92 ? -4.771 7.097 24.130 1.00 65.38 92 PRO A N 1
ATOM 741 C CA . PRO A 1 92 ? -4.716 7.359 25.566 1.00 65.38 92 PRO A CA 1
ATOM 742 C C . PRO A 1 92 ? -4.553 6.062 26.375 1.00 65.38 92 PRO A C 1
ATOM 744 O O . PRO A 1 92 ? -5.182 5.040 26.089 1.00 65.38 92 PRO A O 1
ATOM 747 N N . ASP A 1 93 ? -3.683 6.089 27.387 1.00 61.16 93 ASP A N 1
ATOM 748 C CA . ASP A 1 93 ? -3.556 5.016 28.375 1.00 61.16 93 ASP A CA 1
ATOM 749 C C . ASP A 1 93 ? -4.798 5.001 29.273 1.00 61.16 93 ASP A C 1
ATOM 751 O O . ASP A 1 93 ? -4.817 5.611 30.340 1.00 61.16 93 ASP A O 1
ATOM 755 N N . PHE A 1 94 ? -5.845 4.274 28.881 1.00 51.88 94 PHE A N 1
ATOM 756 C CA . PHE A 1 94 ? -6.875 3.854 29.834 1.00 51.88 94 PHE A CA 1
ATOM 757 C C . PHE A 1 94 ? -6.316 2.724 30.708 1.00 51.88 94 PHE A C 1
ATOM 759 O O . PHE A 1 94 ? -6.647 1.552 30.551 1.00 51.88 94 PHE A O 1
ATOM 766 N N . SER A 1 95 ? -5.404 3.084 31.612 1.00 42.81 95 SER A N 1
ATOM 767 C CA . SER A 1 95 ? -4.907 2.202 32.662 1.00 42.81 95 SER A CA 1
ATOM 768 C C . SER A 1 95 ? -5.863 2.275 33.851 1.00 42.81 95 SER A C 1
ATOM 770 O O . SER A 1 95 ? -5.738 3.145 34.715 1.00 42.81 95 SER A O 1
ATOM 772 N N . LEU A 1 96 ? -6.844 1.370 33.892 1.00 45.00 96 LEU A N 1
ATOM 773 C CA . LEU A 1 96 ? -7.468 1.005 35.160 1.00 45.00 96 LEU A CA 1
ATOM 774 C C . LEU A 1 96 ? -6.436 0.192 35.946 1.00 45.00 96 LEU A C 1
ATOM 776 O O . LEU A 1 96 ? -6.177 -0.976 35.661 1.00 45.00 96 LEU A O 1
ATOM 780 N N . LYS A 1 97 ? -5.809 0.856 36.917 1.00 41.72 97 LYS A N 1
ATOM 781 C CA . LYS A 1 97 ? -5.059 0.209 37.991 1.00 41.72 97 LYS A CA 1
ATOM 782 C C . LYS A 1 97 ? -6.048 -0.629 38.796 1.00 41.72 97 LYS A C 1
ATOM 784 O O . LYS A 1 97 ? -6.831 -0.051 39.531 1.00 41.72 97 LYS A O 1
ATOM 789 N N . ASP A 1 98 ? -6.080 -1.934 38.545 1.00 38.00 98 ASP A N 1
ATOM 790 C CA . ASP A 1 98 ? -6.265 -3.003 39.539 1.00 38.00 98 ASP A CA 1
ATOM 791 C C . ASP A 1 98 ? -6.560 -4.328 38.823 1.00 38.00 98 ASP A C 1
ATOM 793 O O . ASP A 1 98 ? -7.702 -4.707 38.582 1.00 38.00 98 ASP A O 1
ATOM 797 N N . SER A 1 99 ? -5.500 -5.036 38.426 1.00 36.94 99 SER A N 1
ATOM 798 C CA . SER A 1 99 ? -5.457 -6.508 38.368 1.00 36.94 99 SER A CA 1
ATOM 799 C C . SER A 1 99 ? -4.086 -6.969 37.869 1.00 36.94 99 SER A C 1
ATOM 801 O O . SER A 1 99 ? -3.800 -7.084 36.677 1.00 36.94 99 SER A O 1
ATOM 803 N N . HIS A 1 100 ? -3.214 -7.267 38.829 1.00 44.12 100 HIS A N 1
ATOM 804 C CA . HIS A 1 100 ? -2.027 -8.090 38.636 1.00 44.12 100 HIS A CA 1
ATOM 805 C C . HIS A 1 100 ? -2.447 -9.494 38.153 1.00 44.12 100 HIS A C 1
ATOM 807 O O . HIS A 1 100 ? -2.606 -10.359 39.000 1.00 44.12 100 HIS A O 1
ATOM 813 N N . PHE A 1 101 ? -2.671 -9.720 36.844 1.00 40.94 101 PHE A N 1
ATOM 814 C CA . PHE A 1 101 ? -2.331 -10.983 36.140 1.00 40.94 101 PHE A CA 1
ATOM 815 C C . PHE A 1 101 ? -2.678 -11.084 34.632 1.00 40.94 101 PHE A C 1
ATOM 817 O O . PHE A 1 101 ? -2.530 -12.172 34.079 1.00 40.94 101 PHE A O 1
ATOM 824 N N . ILE A 1 102 ? -3.099 -10.031 33.906 1.00 39.03 102 ILE A N 1
ATOM 825 C CA . ILE A 1 102 ? -3.350 -10.153 32.445 1.00 39.03 102 ILE A CA 1
ATOM 826 C C . ILE A 1 102 ? -2.727 -9.000 31.635 1.00 39.03 102 ILE A C 1
ATOM 828 O O . ILE A 1 102 ? -3.336 -7.975 31.360 1.00 39.03 102 ILE A O 1
ATOM 832 N N . SER A 1 103 ? -1.468 -9.231 31.255 1.00 38.75 103 SER A N 1
ATOM 833 C CA . SER A 1 103 ? -0.785 -8.875 29.998 1.00 38.75 103 SER A CA 1
ATOM 834 C C . SER A 1 103 ? -1.567 -8.061 28.944 1.00 38.75 103 SER A C 1
ATOM 836 O O . SER A 1 103 ? -2.523 -8.588 28.387 1.00 38.75 103 SER A O 1
ATOM 838 N N . HIS A 1 104 ? -1.094 -6.841 28.623 1.00 45.12 104 HIS A N 1
ATOM 839 C CA . HIS A 1 104 ? -1.005 -6.165 27.299 1.00 45.12 104 HIS A CA 1
ATOM 840 C C . HIS A 1 104 ? -2.129 -6.323 26.238 1.00 45.12 104 HIS A C 1
ATOM 842 O O . HIS A 1 104 ? -1.935 -5.954 25.078 1.00 45.12 104 HIS A O 1
ATOM 848 N N . LYS A 1 105 ? -3.314 -6.835 26.572 1.00 51.97 105 LYS A N 1
ATOM 849 C CA . LYS A 1 105 ? -4.393 -7.092 25.615 1.00 51.97 105 LYS A CA 1
ATOM 850 C C . LYS A 1 105 ? -5.258 -5.845 25.410 1.00 51.97 105 LYS A C 1
ATOM 852 O O . LYS A 1 105 ? -5.877 -5.356 26.348 1.00 51.97 105 LYS A O 1
ATOM 857 N N . ASN A 1 106 ? -5.350 -5.438 24.141 1.00 54.66 106 ASN A N 1
ATOM 858 C CA . ASN A 1 106 ? -6.399 -4.612 23.520 1.00 54.66 106 ASN A CA 1
ATOM 859 C C . ASN A 1 106 ? -6.134 -3.112 23.311 1.00 54.66 106 ASN A C 1
ATOM 861 O O . ASN A 1 106 ? -7.067 -2.316 23.378 1.00 54.66 106 ASN A O 1
ATOM 865 N N . LYS A 1 107 ? -4.919 -2.713 22.916 1.00 60.56 107 LYS A N 1
ATOM 866 C CA . LYS A 1 107 ? -4.798 -1.526 22.050 1.00 60.56 107 LYS A CA 1
ATOM 867 C C . LYS A 1 107 ? -4.623 -1.985 20.601 1.00 60.56 107 LYS A C 1
ATOM 869 O O . LYS A 1 107 ? -3.629 -2.622 20.273 1.00 60.56 107 LYS A O 1
ATOM 874 N N . THR A 1 108 ? -5.593 -1.685 19.741 1.00 72.06 108 THR A N 1
ATOM 875 C CA . THR A 1 108 ? -5.539 -1.947 18.293 1.00 72.06 108 THR A CA 1
ATOM 876 C C . THR A 1 108 ? -5.595 -0.622 17.545 1.00 72.06 108 THR A C 1
ATOM 878 O O . THR A 1 108 ? -6.412 0.231 17.884 1.00 72.06 108 THR A O 1
ATOM 881 N N . SER A 1 109 ? -4.753 -0.428 16.529 1.00 82.06 109 SER A N 1
ATOM 882 C CA . SER A 1 109 ? -4.820 0.775 15.691 1.00 82.06 109 SER A CA 1
ATOM 883 C C . SER A 1 109 ? -5.754 0.569 14.496 1.00 82.06 109 SER A C 1
ATOM 885 O O . SER A 1 109 ? -6.112 -0.563 14.162 1.00 82.06 109 SER A O 1
ATOM 887 N N . ILE A 1 110 ? -6.104 1.657 13.799 1.00 83.50 110 ILE A N 1
ATOM 888 C CA . ILE A 1 110 ? -6.851 1.587 12.531 1.00 83.50 110 ILE A CA 1
ATOM 889 C C . ILE A 1 110 ? -6.158 0.684 11.502 1.00 83.50 110 ILE A C 1
ATOM 891 O O . ILE A 1 110 ? -6.834 0.011 10.736 1.00 83.50 110 ILE A O 1
ATOM 895 N N . VAL A 1 111 ? -4.822 0.593 11.529 1.00 85.00 111 VAL A N 1
ATOM 896 C CA . VAL A 1 111 ? -4.069 -0.310 10.649 1.00 85.00 111 VAL A CA 1
ATOM 897 C C . VAL A 1 111 ? -4.447 -1.762 10.922 1.00 85.00 111 VAL A C 1
ATOM 899 O O . VAL A 1 111 ? -4.712 -2.502 9.986 1.00 85.00 111 VAL A O 1
ATOM 902 N N . THR A 1 112 ? -4.537 -2.167 12.190 1.00 81.06 112 THR A N 1
ATOM 903 C CA . THR A 1 112 ? -4.987 -3.519 12.557 1.00 81.06 112 THR A CA 1
ATOM 904 C C . THR A 1 112 ? -6.467 -3.725 12.257 1.00 81.06 112 THR A C 1
ATOM 906 O O . THR A 1 112 ? -6.855 -4.824 11.894 1.00 81.06 112 THR A O 1
ATOM 909 N N . SER A 1 113 ? -7.289 -2.684 12.390 1.00 80.69 113 SER A N 1
ATOM 910 C CA . SER A 1 113 ? -8.720 -2.758 12.073 1.00 80.69 113 SER A CA 1
ATOM 911 C C . SER A 1 113 ? -8.979 -2.967 10.574 1.00 80.69 113 SER A C 1
ATOM 913 O O . SER A 1 113 ? -9.864 -3.727 10.201 1.00 80.69 113 SER A O 1
ATOM 915 N N . VAL A 1 114 ? -8.194 -2.310 9.712 1.00 80.00 114 VAL A N 1
ATOM 916 C CA . VAL A 1 114 ? -8.377 -2.333 8.250 1.00 80.00 114 VAL A CA 1
ATOM 917 C C . VAL A 1 114 ? -7.570 -3.445 7.575 1.00 80.00 114 VAL A C 1
ATOM 919 O O . VAL A 1 114 ? -8.073 -4.109 6.676 1.00 80.00 114 VAL A O 1
ATOM 922 N N . PHE A 1 115 ? -6.311 -3.630 7.978 1.00 80.19 115 PHE A N 1
ATOM 923 C CA . PHE A 1 115 ? -5.355 -4.544 7.335 1.00 80.19 115 PHE A CA 1
ATOM 924 C C . PHE A 1 115 ? -4.950 -5.723 8.218 1.00 80.19 115 PHE A C 1
ATOM 926 O O . PHE A 1 115 ? -4.289 -6.649 7.749 1.00 80.19 115 PHE A O 1
ATOM 933 N N . GLY A 1 116 ? -5.284 -5.672 9.506 1.00 71.75 116 GLY A N 1
ATOM 934 C CA . GLY A 1 116 ? -5.119 -6.814 10.387 1.00 71.75 116 GLY A CA 1
ATOM 935 C C . GLY A 1 116 ? -6.244 -7.820 10.186 1.00 71.75 116 GLY A C 1
ATOM 936 O O . GLY A 1 116 ? -7.256 -7.561 9.541 1.00 71.75 116 GLY A O 1
ATOM 937 N N . GLY A 1 117 ? -6.058 -8.997 10.758 1.00 67.25 117 GLY A N 1
ATOM 938 C CA . GLY A 1 117 ? -7.057 -10.046 10.719 1.00 67.25 117 GLY A CA 1
ATOM 939 C C . GLY A 1 117 ? -6.559 -11.280 11.445 1.00 67.25 117 GLY A C 1
ATOM 940 O O . GLY A 1 117 ? -5.355 -11.481 11.615 1.00 67.25 117 GLY A O 1
ATOM 941 N N . THR A 1 118 ? -7.496 -12.111 11.878 1.00 65.31 118 THR A N 1
ATOM 942 C CA . THR A 1 118 ? -7.184 -13.494 12.232 1.00 65.31 118 THR A CA 1
ATOM 943 C C . THR A 1 118 ? -6.925 -14.252 10.937 1.00 65.31 118 THR A C 1
ATOM 945 O O . THR A 1 118 ? -7.615 -14.025 9.944 1.00 65.31 118 THR A O 1
ATOM 948 N N . LEU A 1 119 ? -5.942 -15.152 10.924 1.00 63.03 119 LEU A N 1
ATOM 949 C CA . LEU A 1 119 ? -5.733 -16.032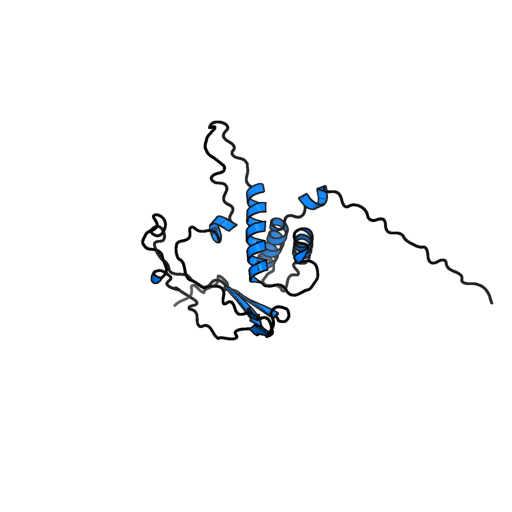 9.778 1.00 63.03 119 LEU A CA 1
ATOM 950 C C . LEU A 1 119 ? -6.995 -16.888 9.574 1.00 63.03 119 LEU A C 1
ATOM 952 O O . LEU A 1 119 ? -7.266 -17.791 10.360 1.00 63.03 119 LEU A O 1
ATOM 956 N N . GLN A 1 120 ? -7.784 -16.562 8.550 1.00 60.00 120 GLN A N 1
ATOM 957 C CA . GLN A 1 120 ? -9.013 -17.284 8.203 1.00 60.00 120 GLN A CA 1
ATOM 958 C C . GLN A 1 120 ? -8.829 -18.222 7.012 1.00 60.00 120 GLN A C 1
ATOM 960 O O . GLN A 1 120 ? -9.608 -19.148 6.834 1.00 60.00 120 GLN A O 1
ATOM 965 N N . SER A 1 121 ? -7.806 -17.987 6.200 1.00 56.09 121 SER A N 1
ATOM 966 C CA . SER A 1 121 ? -7.525 -18.703 4.966 1.00 56.09 121 SER A CA 1
ATOM 967 C C . SER A 1 121 ? -6.015 -18.799 4.793 1.00 56.09 121 SER A C 1
ATOM 969 O O . SER A 1 121 ? -5.312 -17.808 5.000 1.00 56.09 121 SER A O 1
ATOM 971 N N . GLU A 1 122 ? -5.515 -19.970 4.406 1.00 54.62 122 GLU A N 1
ATOM 972 C CA . GLU A 1 122 ? -4.139 -20.140 3.944 1.00 54.62 122 GLU A CA 1
ATOM 973 C C . GLU A 1 122 ? -4.156 -20.338 2.426 1.00 54.62 122 GLU A C 1
ATOM 975 O O . GLU A 1 122 ? -4.235 -21.452 1.915 1.00 54.62 122 GLU A O 1
ATOM 980 N N . VAL A 1 123 ? -4.101 -19.231 1.682 1.00 52.03 123 VAL A N 1
ATOM 981 C CA . VAL A 1 123 ? -3.796 -19.280 0.249 1.00 52.03 123 VAL A CA 1
ATOM 982 C C . VAL A 1 123 ? -2.298 -19.109 0.094 1.00 52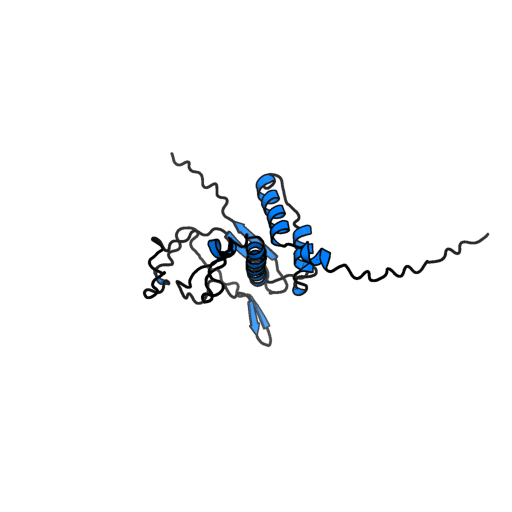.03 123 VAL A C 1
ATOM 984 O O . VAL A 1 123 ? -1.752 -18.030 0.345 1.00 52.03 123 VAL A O 1
ATOM 987 N N . LEU A 1 124 ? -1.619 -20.151 -0.379 1.00 51.56 124 LEU A N 1
ATOM 988 C CA . LEU A 1 124 ? -0.231 -20.039 -0.801 1.00 51.56 124 LEU A CA 1
ATOM 989 C C . LEU A 1 124 ? -0.172 -19.277 -2.143 1.00 51.56 124 LEU A C 1
ATOM 991 O O . LEU A 1 124 ? -0.034 -19.886 -3.200 1.00 51.56 124 LEU A O 1
ATOM 995 N N . CYS A 1 125 ? -0.272 -17.938 -2.041 1.00 48.81 125 CYS A N 1
ATOM 996 C CA . CYS A 1 125 ? 0.199 -16.862 -2.939 1.00 48.81 125 CYS A CA 1
ATOM 997 C C . CYS A 1 125 ? -0.877 -15.855 -3.440 1.00 48.81 125 CYS A C 1
ATOM 999 O O . CYS A 1 125 ? -1.541 -16.090 -4.442 1.00 48.81 125 CYS A O 1
ATOM 1001 N N . LEU A 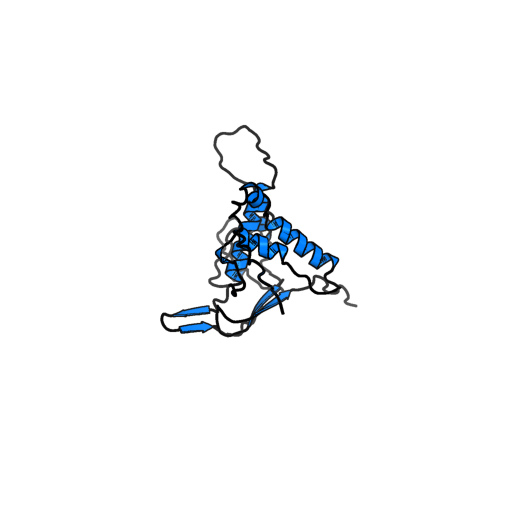1 126 ? -0.936 -14.661 -2.815 1.00 52.91 126 LEU A N 1
ATOM 1002 C CA . LEU A 1 126 ? -1.529 -13.416 -3.372 1.00 52.91 126 LEU A CA 1
ATOM 1003 C C . LEU A 1 126 ? -0.483 -12.317 -3.672 1.00 52.91 126 LEU A C 1
ATOM 1005 O O . LEU A 1 126 ? -0.800 -11.291 -4.266 1.00 52.91 126 LEU A O 1
ATOM 1009 N N . HIS A 1 127 ? 0.790 -12.544 -3.326 1.00 59.59 127 HIS A N 1
ATOM 1010 C CA . HIS A 1 127 ? 1.905 -11.788 -3.896 1.00 59.59 127 HIS A CA 1
ATOM 1011 C C . HIS A 1 127 ? 2.428 -12.549 -5.094 1.00 59.59 127 HIS A C 1
ATOM 1013 O O . HIS A 1 127 ? 3.167 -13.512 -4.909 1.00 59.59 127 HIS A O 1
ATOM 1019 N N . LEU A 1 128 ? 2.110 -12.107 -6.312 1.00 63.62 128 LEU A N 1
ATOM 1020 C CA . LEU A 1 128 ? 2.793 -12.626 -7.491 1.00 63.62 128 LEU A CA 1
ATOM 1021 C C . LEU A 1 128 ? 4.289 -12.371 -7.295 1.00 63.62 128 LEU A C 1
ATOM 1023 O O . LEU A 1 128 ? 4.759 -11.245 -7.466 1.00 63.62 128 LEU A O 1
ATOM 1027 N N . LYS A 1 129 ? 5.035 -13.407 -6.886 1.00 73.94 129 LYS A N 1
ATOM 1028 C CA . LYS A 1 129 ? 6.483 -13.351 -6.681 1.00 73.94 129 LYS A CA 1
ATOM 1029 C C . LYS A 1 129 ? 7.132 -13.296 -8.053 1.00 73.94 129 LYS A C 1
ATOM 1031 O O . LYS A 1 129 ? 7.652 -14.283 -8.572 1.00 73.94 129 LYS A O 1
ATOM 1036 N N . ARG A 1 130 ? 7.013 -12.122 -8.669 1.00 75.62 130 ARG A N 1
ATOM 1037 C CA . ARG A 1 130 ? 7.451 -11.880 -10.033 1.00 75.62 130 ARG A CA 1
ATOM 1038 C C . ARG A 1 130 ? 8.964 -11.840 -10.087 1.00 75.62 130 ARG A C 1
ATOM 1040 O O . ARG A 1 130 ? 9.510 -12.292 -11.073 1.00 75.62 130 ARG A O 1
ATOM 1047 N N . PHE A 1 131 ? 9.652 -11.424 -9.029 1.00 78.06 131 PHE A N 1
ATOM 1048 C CA . PHE A 1 131 ? 11.108 -11.472 -8.998 1.00 78.06 131 PHE A CA 1
ATOM 1049 C C . PHE A 1 131 ? 11.613 -12.795 -8.435 1.00 78.06 131 PHE A C 1
ATOM 1051 O O . PHE A 1 131 ? 11.342 -13.162 -7.286 1.00 78.06 131 PHE A O 1
ATOM 1058 N N . ARG A 1 132 ? 12.378 -13.510 -9.259 1.00 75.38 132 ARG A N 1
ATOM 1059 C CA . ARG A 1 132 ? 13.072 -14.736 -8.874 1.00 75.38 132 ARG A CA 1
ATOM 1060 C C . ARG A 1 132 ? 14.568 -14.518 -8.987 1.00 75.38 132 ARG A C 1
ATOM 1062 O O . ARG A 1 132 ? 15.072 -14.043 -10.004 1.00 75.38 132 ARG A O 1
ATOM 1069 N N . TRP A 1 133 ? 15.264 -14.897 -7.925 1.00 75.56 133 TRP A N 1
ATOM 1070 C CA . TRP A 1 133 ? 16.712 -14.864 -7.869 1.00 75.56 133 TRP A CA 1
ATOM 1071 C C . TRP A 1 133 ? 17.252 -16.287 -7.927 1.00 75.56 133 TRP A C 1
ATOM 1073 O O . TRP A 1 133 ? 16.838 -17.152 -7.158 1.00 75.56 133 TRP A O 1
ATOM 1083 N N . THR A 1 134 ? 18.186 -16.511 -8.838 1.00 74.88 134 THR A N 1
ATOM 1084 C CA . THR A 1 134 ? 19.050 -17.692 -8.887 1.00 74.88 134 THR A CA 1
ATOM 1085 C C . THR A 1 134 ? 20.497 -17.219 -8.794 1.00 74.88 134 THR A C 1
ATOM 1087 O O . THR A 1 134 ? 20.767 -16.037 -9.002 1.00 74.88 134 THR A O 1
ATOM 1090 N N . ASN A 1 135 ? 21.441 -18.115 -8.509 1.00 74.25 135 ASN A N 1
ATOM 1091 C CA . ASN A 1 135 ? 22.854 -17.737 -8.368 1.00 74.25 135 ASN A CA 1
ATOM 1092 C C . ASN A 1 135 ? 23.426 -17.016 -9.606 1.00 74.25 135 ASN A C 1
ATOM 1094 O O . ASN A 1 135 ? 24.394 -16.277 -9.477 1.00 74.25 135 ASN A O 1
ATOM 1098 N N . PHE A 1 136 ? 22.805 -17.190 -10.777 1.00 73.19 136 PHE A N 1
ATOM 1099 C CA . PHE A 1 136 ? 23.292 -16.665 -12.054 1.00 73.19 136 PHE A CA 1
ATOM 1100 C C . PHE A 1 136 ? 22.363 -15.627 -12.696 1.00 73.19 136 PHE A C 1
ATOM 1102 O O . PHE A 1 136 ? 22.825 -14.798 -13.474 1.00 73.19 136 PHE A O 1
ATOM 1109 N N . PHE A 1 137 ? 21.066 -15.633 -12.367 1.00 72.31 137 PHE A N 1
ATOM 1110 C CA . PHE A 1 137 ? 20.078 -14.778 -13.025 1.00 72.31 137 PHE A CA 1
ATOM 1111 C C . PHE A 1 137 ? 19.079 -14.180 -12.041 1.00 72.31 137 PHE A C 1
ATOM 1113 O O . PHE A 1 137 ? 18.552 -14.863 -11.157 1.00 72.31 137 PHE A O 1
ATOM 1120 N N . ARG A 1 138 ? 18.753 -12.908 -12.275 1.00 76.56 138 ARG A N 1
ATOM 1121 C CA . ARG A 1 138 ? 17.585 -12.232 -11.708 1.00 76.56 138 ARG A CA 1
ATOM 1122 C C . ARG A 1 138 ? 16.570 -12.083 -12.829 1.00 76.56 138 ARG A C 1
ATOM 1124 O O . ARG A 1 138 ? 16.870 -11.436 -13.827 1.00 76.56 138 ARG A O 1
ATOM 1131 N N . THR A 1 139 ? 15.408 -12.706 -12.689 1.00 78.44 139 THR A N 1
ATOM 1132 C CA . THR A 1 139 ? 14.371 -12.694 -13.731 1.00 78.44 139 THR A CA 1
ATOM 1133 C C . THR A 1 139 ? 13.044 -12.230 -13.163 1.00 78.44 139 THR A C 1
ATOM 1135 O O . THR A 1 139 ? 12.746 -12.450 -11.982 1.00 78.44 139 THR A O 1
ATOM 1138 N N . LYS A 1 140 ? 12.254 -11.581 -14.019 1.00 81.75 140 LYS A N 1
ATOM 1139 C CA . LYS A 1 140 ? 10.865 -11.252 -13.742 1.00 81.75 140 LYS A CA 1
ATOM 1140 C C . LYS A 1 140 ? 9.946 -12.265 -14.425 1.00 81.75 140 LYS A C 1
ATOM 1142 O O . LYS A 1 140 ? 10.133 -12.599 -15.587 1.00 81.75 140 LYS A O 1
ATOM 1147 N N . VAL A 1 141 ? 8.951 -12.755 -13.697 1.00 82.06 141 VAL A N 1
ATOM 1148 C CA . VAL A 1 141 ? 7.853 -13.557 -14.232 1.00 82.06 141 VAL A CA 1
ATOM 1149 C C . VAL A 1 141 ? 6.811 -12.591 -14.785 1.00 82.06 141 VAL A C 1
ATOM 1151 O O . VAL A 1 141 ? 6.068 -11.962 -14.026 1.00 82.06 141 VAL A O 1
ATOM 1154 N N . ASP A 1 142 ? 6.749 -12.486 -16.108 1.00 77.94 142 ASP A N 1
ATOM 1155 C CA . ASP A 1 142 ? 5.822 -11.603 -16.829 1.00 77.94 142 ASP A CA 1
ATOM 1156 C C . ASP A 1 142 ? 4.476 -12.274 -17.157 1.00 77.94 142 ASP A C 1
ATOM 1158 O O . ASP A 1 142 ? 3.733 -11.823 -18.022 1.00 77.94 142 ASP A O 1
ATOM 1162 N N . ALA A 1 143 ? 4.117 -13.335 -16.426 1.00 81.44 143 ALA A N 1
ATOM 1163 C CA . ALA A 1 143 ? 2.834 -14.015 -16.586 1.00 81.44 143 ALA A CA 1
ATOM 1164 C C . ALA A 1 143 ? 1.658 -13.038 -16.402 1.00 81.44 143 ALA A C 1
ATOM 1166 O O . ALA A 1 143 ? 1.567 -12.339 -15.382 1.00 81.44 143 ALA A O 1
ATOM 1167 N N . TYR A 1 144 ? 0.757 -12.999 -17.381 1.00 81.56 144 TYR A N 1
ATOM 1168 C CA . TYR A 1 144 ? -0.504 -12.281 -17.258 1.00 81.56 144 TYR A CA 1
ATOM 1169 C C . TYR A 1 144 ? -1.430 -13.055 -16.320 1.00 81.56 144 TYR A C 1
ATOM 1171 O O . TYR A 1 144 ? -1.596 -14.265 -16.462 1.00 81.56 144 TYR A O 1
ATOM 1179 N N . VAL A 1 145 ? -2.006 -12.361 -15.342 1.00 83.00 145 VAL A N 1
ATOM 1180 C CA . VAL A 1 145 ? -2.920 -12.954 -14.363 1.00 83.00 145 VAL A CA 1
ATOM 1181 C C . VAL A 1 145 ? -4.254 -12.253 -14.512 1.00 83.00 145 VAL A C 1
ATOM 1183 O O . VAL A 1 145 ? -4.322 -11.034 -14.383 1.00 83.00 145 VAL A O 1
ATOM 1186 N N . THR A 1 146 ? -5.294 -13.031 -14.798 1.00 87.06 146 THR A N 1
ATOM 1187 C CA . THR A 1 146 ? -6.674 -12.539 -14.815 1.00 87.06 146 THR A CA 1
ATOM 1188 C C . THR A 1 146 ? -7.241 -12.656 -13.408 1.00 87.06 146 THR A C 1
ATOM 1190 O O . THR A 1 146 ? -7.064 -13.686 -12.761 1.00 87.06 146 THR A O 1
ATOM 1193 N N . PHE A 1 147 ? -7.905 -11.610 -12.930 1.00 87.31 147 PHE A N 1
ATOM 1194 C CA . PHE A 1 147 ? -8.527 -11.573 -11.610 1.00 87.31 147 PHE A CA 1
ATOM 1195 C C . PHE A 1 147 ? -9.861 -10.816 -11.683 1.00 87.31 147 PHE A C 1
ATOM 1197 O O . PHE A 1 147 ? -9.973 -9.860 -12.456 1.00 87.31 147 PHE A O 1
ATOM 1204 N N . PRO A 1 148 ? -10.882 -11.230 -10.913 1.00 89.12 148 PRO A N 1
ATOM 1205 C CA . PRO A 1 148 ? -12.150 -10.514 -10.851 1.00 89.12 148 PRO A CA 1
ATOM 1206 C C . PRO A 1 148 ? -11.979 -9.168 -10.135 1.00 89.12 148 PRO A C 1
ATOM 1208 O O . PRO A 1 148 ? -11.266 -9.058 -9.140 1.00 89.12 148 PRO A O 1
ATOM 1211 N N . VAL A 1 149 ? -12.642 -8.1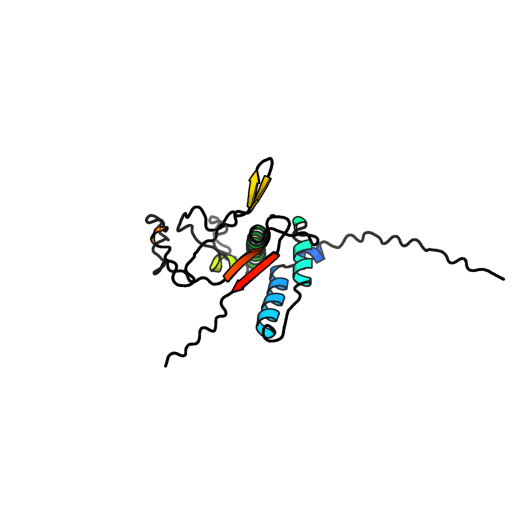34 -10.656 1.00 88.69 149 VAL A N 1
ATOM 1212 C CA . VAL A 1 149 ? -12.638 -6.780 -10.068 1.00 88.69 149 VAL A CA 1
ATOM 1213 C C . VAL A 1 149 ? -13.731 -6.627 -9.003 1.00 88.69 149 VAL A C 1
ATOM 1215 O O . VAL A 1 149 ? -13.610 -5.799 -8.106 1.00 88.69 149 VAL A O 1
ATOM 1218 N N . ILE A 1 150 ? -14.801 -7.415 -9.100 1.00 91.00 150 ILE A N 1
ATOM 1219 C CA . ILE A 1 150 ? -15.970 -7.384 -8.217 1.00 91.00 150 ILE A CA 1
ATOM 1220 C C . ILE A 1 150 ? -16.239 -8.815 -7.758 1.00 91.00 150 ILE A C 1
ATOM 1222 O O . ILE A 1 150 ? -16.123 -9.737 -8.569 1.00 91.00 150 ILE A O 1
ATOM 1226 N N . ALA A 1 151 ? -16.619 -8.976 -6.493 1.00 90.06 151 ALA A N 1
ATOM 1227 C CA . ALA A 1 151 ? -17.091 -10.221 -5.903 1.00 90.06 151 ALA A CA 1
ATOM 1228 C C . ALA A 1 151 ? -16.153 -11.424 -6.129 1.00 90.06 151 ALA A C 1
ATOM 1230 O O . ALA A 1 151 ? -16.592 -12.506 -6.519 1.00 90.06 151 ALA A O 1
ATOM 1231 N N . LEU A 1 152 ? -14.855 -11.253 -5.863 1.00 88.94 152 LEU A N 1
ATOM 1232 C CA . LEU A 1 152 ? -13.929 -12.376 -5.728 1.00 88.94 152 LEU A CA 1
ATOM 1233 C C . LEU A 1 152 ? -14.382 -13.259 -4.562 1.00 88.94 152 LEU A C 1
ATOM 1235 O O . LEU A 1 152 ? -14.308 -12.834 -3.410 1.00 88.94 152 LEU A O 1
ATOM 1239 N N . ASP A 1 153 ? -14.817 -14.478 -4.860 1.00 88.00 153 ASP A N 1
ATOM 1240 C CA . ASP A 1 153 ? -15.235 -15.437 -3.844 1.00 88.00 153 ASP A CA 1
ATOM 1241 C C . ASP A 1 153 ? -14.043 -16.198 -3.253 1.00 88.00 153 ASP A C 1
ATOM 1243 O O . ASP A 1 153 ? -13.413 -17.034 -3.908 1.00 88.00 153 ASP A O 1
ATOM 1247 N N . MET A 1 154 ? -13.749 -15.900 -1.988 1.00 85.06 154 MET A N 1
ATOM 1248 C CA . MET A 1 154 ? -12.690 -16.541 -1.214 1.00 85.06 154 MET A CA 1
ATOM 1249 C C . MET A 1 154 ? -13.198 -17.690 -0.335 1.00 85.06 154 MET A C 1
ATOM 1251 O O . MET A 1 154 ? -12.388 -18.301 0.362 1.00 85.06 154 MET A O 1
ATOM 1255 N N . SER A 1 155 ? -14.501 -18.007 -0.349 1.00 83.00 155 SER A N 1
ATOM 1256 C CA . SER A 1 155 ? -15.126 -19.002 0.541 1.00 83.00 155 SER A CA 1
ATOM 1257 C C . SER A 1 155 ? -14.422 -20.359 0.510 1.00 83.00 155 SER A C 1
ATOM 1259 O O . SER A 1 155 ? -14.145 -20.933 1.561 1.00 83.00 155 SER A O 1
ATOM 1261 N N . GLN A 1 156 ? -14.037 -20.823 -0.680 1.00 82.19 156 GLN A N 1
ATOM 1262 C CA . GLN A 1 156 ? -13.342 -22.097 -0.891 1.00 82.19 156 GLN A CA 1
ATOM 1263 C C . GLN A 1 156 ? -11.953 -22.182 -0.238 1.00 82.19 156 GLN A C 1
ATOM 1265 O O . GLN A 1 156 ? -11.417 -23.274 -0.074 1.00 82.19 156 GLN A O 1
ATOM 1270 N N . PHE A 1 157 ? -11.350 -21.044 0.108 1.00 81.62 157 PHE A N 1
ATOM 1271 C CA . PHE A 1 157 ? -10.022 -20.990 0.711 1.00 81.62 157 PHE A CA 1
ATOM 1272 C C . PHE A 1 157 ? -10.072 -20.769 2.225 1.00 81.62 157 PHE A C 1
ATOM 1274 O O . PHE A 1 157 ? -9.024 -20.764 2.873 1.00 81.62 157 PHE A O 1
ATOM 1281 N N . VAL A 1 158 ? -11.256 -20.548 2.800 1.00 76.62 158 VAL A N 1
ATOM 1282 C CA . VAL A 1 158 ? -11.424 -20.323 4.237 1.00 76.62 158 VAL A CA 1
ATOM 1283 C C . VAL A 1 158 ? -11.356 -21.651 4.989 1.00 76.62 158 VAL A C 1
ATOM 1285 O O . VAL A 1 158 ? -11.974 -22.640 4.607 1.00 76.62 158 VAL A O 1
ATOM 1288 N N . LEU A 1 159 ? -10.613 -21.661 6.094 1.00 74.25 159 LEU A N 1
ATOM 1289 C CA . LEU A 1 159 ? -10.505 -22.800 6.995 1.00 74.25 159 LEU A CA 1
ATOM 1290 C C . LEU A 1 159 ? -11.840 -22.998 7.730 1.00 74.25 159 LEU A C 1
ATOM 1292 O O . LEU A 1 159 ? -12.325 -22.108 8.437 1.00 74.25 159 LEU A O 1
ATOM 1296 N N . SER A 1 160 ? -12.429 -24.184 7.590 1.00 64.19 160 SER A N 1
ATOM 1297 C CA . SER A 1 160 ? -13.729 -24.542 8.177 1.00 64.19 160 SER A CA 1
ATOM 1298 C C . SER A 1 160 ? -13.720 -24.623 9.711 1.00 64.19 160 SER A C 1
ATOM 1300 O O . SER A 1 160 ? -14.773 -24.521 10.345 1.00 64.19 160 SER A O 1
ATOM 1302 N N . ASP A 1 161 ? -12.536 -24.760 10.316 1.00 63.06 161 ASP A N 1
ATOM 1303 C CA . ASP A 1 161 ? -12.393 -25.282 11.681 1.00 63.06 161 ASP A CA 1
ATOM 1304 C C . ASP A 1 161 ? -11.978 -24.232 12.726 1.00 63.06 161 ASP A C 1
ATOM 1306 O O . ASP A 1 161 ? -11.758 -24.571 13.890 1.00 63.06 161 ASP A O 1
ATOM 1310 N N . LEU A 1 162 ? -11.895 -22.946 12.360 1.00 65.44 162 LEU A N 1
ATOM 1311 C CA . LEU A 1 162 ? -11.579 -21.883 13.319 1.00 65.44 162 LEU A CA 1
ATOM 1312 C C . LEU A 1 162 ? -12.848 -21.218 13.892 1.00 65.44 162 LEU A C 1
ATOM 1314 O O . LEU A 1 162 ? -13.750 -20.851 13.140 1.00 65.44 162 LEU A O 1
ATOM 1318 N N . PRO A 1 163 ? -12.929 -20.985 15.219 1.00 59.31 163 PRO A N 1
ATOM 1319 C CA . PRO A 1 163 ? -14.096 -20.363 15.858 1.00 59.31 163 PRO A CA 1
ATOM 1320 C C . PRO A 1 163 ? -14.483 -18.997 15.266 1.00 59.31 163 PRO A C 1
ATOM 1322 O O . PRO A 1 163 ? -15.662 -18.650 15.225 1.00 59.31 163 PRO A O 1
ATOM 1325 N N . ASP A 1 164 ? -13.498 -18.243 14.769 1.00 58.16 164 ASP A N 1
ATOM 1326 C CA . ASP A 1 164 ? -13.682 -16.889 14.241 1.00 58.16 164 ASP A CA 1
ATOM 1327 C C . ASP A 1 164 ? -13.963 -16.825 12.727 1.00 58.16 164 ASP A C 1
ATOM 1329 O O . ASP A 1 164 ? -14.325 -15.756 12.234 1.00 58.16 164 ASP A O 1
ATOM 1333 N N . THR A 1 165 ? -13.844 -17.926 11.965 1.00 54.88 165 THR A N 1
ATOM 1334 C CA . THR A 1 165 ? -14.057 -17.913 10.496 1.00 54.88 165 THR A CA 1
ATOM 1335 C C . THR A 1 165 ? -15.527 -17.828 10.093 1.00 54.88 165 THR A C 1
ATOM 1337 O O . THR A 1 165 ? -15.842 -17.429 8.975 1.00 54.88 165 THR A O 1
ATOM 1340 N N . ARG A 1 166 ? -16.450 -18.108 11.021 1.00 51.66 166 ARG A N 1
ATOM 1341 C CA . ARG A 1 166 ? -17.906 -18.054 10.791 1.00 51.66 166 ARG A CA 1
ATOM 1342 C C . ARG A 1 166 ? -18.525 -16.665 10.975 1.00 51.66 166 ARG A C 1
ATOM 1344 O O . ARG A 1 166 ? -19.736 -16.525 10.841 1.00 51.66 166 ARG A O 1
ATOM 1351 N N . ARG A 1 167 ? -17.736 -15.646 11.344 1.00 54.12 167 ARG A N 1
ATOM 1352 C CA . ARG A 1 167 ? -18.265 -14.307 11.681 1.00 54.12 167 ARG A CA 1
ATOM 1353 C C . ARG A 1 167 ? -18.458 -13.386 10.474 1.00 54.12 167 ARG A C 1
ATOM 1355 O O . ARG A 1 167 ? -19.175 -12.401 10.613 1.00 54.12 167 ARG A O 1
ATOM 1362 N N . SER A 1 168 ? -17.866 -13.690 9.315 1.00 58.56 168 SER A N 1
ATOM 1363 C CA . SER A 1 168 ? -18.150 -12.950 8.078 1.00 58.56 168 SER A CA 1
ATOM 1364 C C . SER A 1 168 ? -19.314 -13.607 7.342 1.00 58.56 168 SER A C 1
ATOM 1366 O O . SER A 1 168 ? -19.222 -14.776 6.968 1.00 58.56 168 SER A O 1
ATOM 1368 N N . SER A 1 169 ? -20.407 -12.871 7.133 1.00 60.94 169 SER A N 1
ATOM 1369 C CA . SER A 1 169 ? -21.587 -13.361 6.406 1.00 60.94 169 SER A CA 1
ATOM 1370 C C . SER A 1 169 ? -21.332 -13.562 4.908 1.00 60.94 169 SER A C 1
ATOM 1372 O O . SER A 1 169 ? -22.095 -14.273 4.261 1.00 60.94 169 SER A O 1
ATOM 1374 N N . THR A 1 170 ? -20.265 -12.967 4.360 1.00 73.44 170 THR A N 1
ATOM 1375 C CA . THR A 1 170 ? -19.849 -13.121 2.960 1.00 73.44 170 THR A CA 1
ATOM 1376 C C . THR A 1 170 ? -18.325 -13.125 2.840 1.00 73.44 170 THR A C 1
ATOM 1378 O O . THR A 1 170 ? -17.648 -12.312 3.470 1.00 73.44 170 THR A O 1
ATOM 1381 N N . GLN A 1 171 ? -17.782 -13.998 1.996 1.00 81.50 171 GLN A N 1
ATOM 1382 C CA . GLN A 1 171 ? -16.352 -14.091 1.665 1.00 81.50 171 GLN A CA 1
ATOM 1383 C C . GLN A 1 171 ? -16.062 -13.473 0.286 1.00 81.50 171 GLN A C 1
ATOM 1385 O O . GLN A 1 171 ? -15.134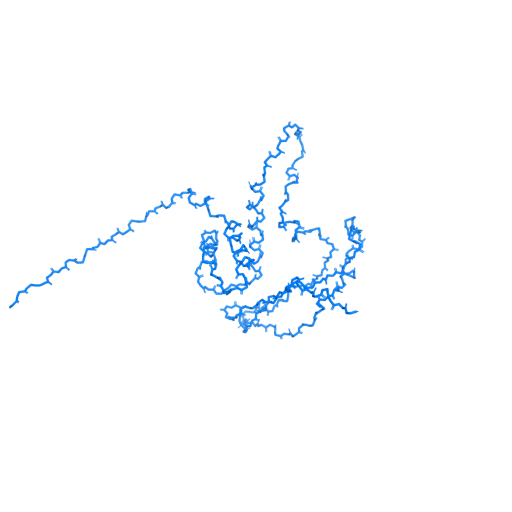 -13.886 -0.405 1.00 81.50 171 GLN A O 1
ATOM 1390 N N . LEU A 1 172 ? -16.888 -12.505 -0.121 1.00 86.75 172 LEU A N 1
ATOM 1391 C CA . LEU A 1 172 ? -16.784 -11.802 -1.395 1.00 86.75 172 LEU A CA 1
ATOM 1392 C C . LEU A 1 172 ? -15.946 -10.532 -1.232 1.00 86.75 172 LEU A C 1
ATOM 1394 O O . LEU A 1 172 ? -16.184 -9.748 -0.313 1.00 86.75 172 LEU A O 1
ATOM 1398 N N . TYR A 1 173 ? -15.002 -10.318 -2.147 1.00 85.62 173 TYR A N 1
ATOM 1399 C CA . TYR A 1 173 ? -14.093 -9.173 -2.125 1.00 85.62 173 TYR A CA 1
ATOM 1400 C C . TYR A 1 173 ? -14.141 -8.391 -3.438 1.00 85.62 173 TYR A C 1
ATOM 1402 O O . TYR A 1 173 ? -13.962 -8.953 -4.517 1.00 85.62 173 TYR A O 1
ATOM 1410 N N . ASP A 1 174 ? -14.307 -7.076 -3.333 1.00 88.88 174 ASP A N 1
ATOM 1411 C CA . ASP A 1 174 ? -14.138 -6.151 -4.452 1.00 88.88 174 ASP A CA 1
ATOM 1412 C C . ASP A 1 174 ? -12.702 -5.620 -4.477 1.00 88.88 174 ASP A C 1
ATOM 1414 O O . ASP A 1 174 ? -12.105 -5.295 -3.446 1.00 88.88 174 ASP A O 1
ATOM 1418 N N . LEU A 1 175 ? -12.135 -5.511 -5.674 1.00 89.25 175 LEU A N 1
ATOM 1419 C CA . LEU A 1 175 ? -10.796 -4.984 -5.872 1.00 89.25 175 LEU A CA 1
ATOM 1420 C C . LEU A 1 175 ? -10.792 -3.466 -5.678 1.00 89.25 175 LEU A C 1
ATOM 1422 O O . LEU A 1 175 ? -11.388 -2.743 -6.467 1.00 89.25 175 LEU A O 1
ATOM 1426 N N . ALA A 1 176 ? -10.066 -2.965 -4.680 1.00 89.19 176 ALA A N 1
ATOM 1427 C CA . ALA A 1 176 ? -9.957 -1.522 -4.447 1.00 89.19 176 ALA A CA 1
ATOM 1428 C C . ALA A 1 176 ? -8.865 -0.853 -5.300 1.00 89.19 176 ALA A C 1
ATOM 1430 O O . ALA A 1 176 ? -9.065 0.239 -5.832 1.00 89.19 176 ALA A O 1
ATOM 1431 N N . ALA A 1 177 ? -7.696 -1.489 -5.420 1.00 90.56 177 ALA A N 1
ATOM 1432 C CA . ALA A 1 177 ? -6.549 -0.940 -6.133 1.00 90.56 177 ALA A CA 1
ATOM 1433 C C . ALA A 1 177 ? -5.548 -2.026 -6.556 1.00 90.56 177 ALA A C 1
ATOM 1435 O O . ALA A 1 177 ? -5.504 -3.109 -5.974 1.00 90.56 177 ALA A O 1
ATOM 1436 N N . VAL A 1 178 ? -4.708 -1.709 -7.543 1.00 91.06 178 VAL A N 1
ATOM 1437 C CA . VAL A 1 178 ? -3.615 -2.553 -8.044 1.00 91.06 178 VAL A CA 1
ATOM 1438 C C . VAL A 1 178 ? -2.356 -1.714 -8.211 1.00 91.06 178 VAL A C 1
ATOM 1440 O O . VAL A 1 178 ? -2.391 -0.655 -8.834 1.00 91.06 178 VAL A O 1
ATOM 1443 N N . ILE A 1 179 ? -1.228 -2.226 -7.719 1.00 92.06 179 ILE A N 1
ATOM 1444 C CA . ILE A 1 179 ? 0.109 -1.698 -8.010 1.00 92.06 179 ILE A CA 1
ATOM 1445 C C . ILE A 1 179 ? 0.745 -2.575 -9.094 1.00 92.06 179 ILE A C 1
ATOM 1447 O O . ILE A 1 179 ? 0.840 -3.793 -8.943 1.00 92.06 179 ILE A O 1
ATOM 1451 N N . VAL A 1 180 ? 1.197 -1.960 -10.185 1.00 91.06 180 VAL A N 1
ATOM 1452 C CA . VAL A 1 180 ? 1.802 -2.640 -11.337 1.00 91.06 180 VAL A CA 1
ATOM 1453 C C . VAL A 1 180 ? 3.256 -2.212 -11.486 1.00 91.06 180 VAL A C 1
ATOM 1455 O O . VAL A 1 180 ? 3.546 -1.021 -11.582 1.00 91.06 180 VAL A O 1
ATOM 1458 N N . HIS A 1 181 ? 4.159 -3.192 -11.552 1.00 91.25 181 HIS A N 1
ATOM 1459 C CA . HIS A 1 181 ? 5.570 -2.983 -11.874 1.00 91.25 181 HIS A CA 1
ATOM 1460 C C . HIS A 1 181 ? 5.847 -3.223 -13.363 1.00 91.25 181 HIS A C 1
ATOM 1462 O O . HIS A 1 181 ? 5.730 -4.351 -13.863 1.00 91.25 181 HIS A O 1
ATOM 1468 N N . HIS A 1 182 ? 6.315 -2.184 -14.043 1.00 89.00 182 HIS A N 1
ATOM 1469 C CA . HIS A 1 182 ? 6.808 -2.207 -15.419 1.00 89.00 182 HIS A CA 1
ATOM 1470 C C . HIS A 1 182 ? 8.328 -2.365 -15.443 1.00 89.00 182 HIS A C 1
ATOM 1472 O O . HIS A 1 182 ? 9.018 -1.834 -14.581 1.00 89.00 182 HIS A O 1
ATOM 1478 N N . GLY A 1 183 ? 8.860 -3.066 -16.444 1.00 86.38 183 GLY A N 1
ATOM 1479 C CA . GLY A 1 183 ? 10.295 -3.350 -16.565 1.00 86.38 183 GLY A CA 1
ATOM 1480 C C . GLY A 1 183 ? 10.688 -4.733 -16.048 1.00 86.38 183 GLY A C 1
ATOM 1481 O O . GLY A 1 183 ? 9.878 -5.425 -15.424 1.00 86.38 183 GLY A O 1
ATOM 1482 N N . SER A 1 184 ? 11.921 -5.136 -16.360 1.00 77.06 184 SER A N 1
ATOM 1483 C CA . SER A 1 184 ? 12.371 -6.537 -16.305 1.00 77.06 184 SER A CA 1
ATOM 1484 C C . SER A 1 184 ? 13.197 -6.897 -15.065 1.00 77.06 184 SER A C 1
ATOM 1486 O O . SER A 1 184 ? 13.453 -8.077 -14.833 1.00 77.06 184 SER A O 1
ATOM 1488 N N . GLY A 1 185 ? 13.635 -5.914 -14.272 1.00 71.62 185 GLY A N 1
ATOM 1489 C CA . GLY A 1 185 ? 14.509 -6.125 -13.114 1.00 71.62 185 GLY A CA 1
ATOM 1490 C C . GLY A 1 185 ? 13.903 -5.614 -11.808 1.00 71.62 185 GLY A C 1
ATOM 1491 O O . GLY A 1 185 ? 13.034 -4.757 -11.809 1.00 71.62 185 GLY A O 1
ATOM 1492 N N . SER A 1 186 ? 14.373 -6.128 -10.670 1.00 69.12 186 SER A N 1
ATOM 1493 C CA . SER A 1 186 ? 13.933 -5.668 -9.340 1.00 69.12 186 SER A CA 1
ATOM 1494 C C . SER A 1 186 ? 14.591 -4.354 -8.897 1.00 69.12 186 SER A C 1
ATOM 1496 O O . SER A 1 186 ? 14.130 -3.722 -7.957 1.00 69.12 186 SER A O 1
ATOM 1498 N N . GLY A 1 187 ? 15.695 -3.962 -9.544 1.00 70.12 187 GLY A N 1
ATOM 1499 C CA . GLY A 1 187 ? 16.390 -2.689 -9.311 1.00 70.12 187 GLY A CA 1
ATOM 1500 C C . GLY A 1 187 ? 16.206 -1.673 -10.441 1.00 70.12 187 GLY A C 1
ATOM 1501 O O . GLY A 1 187 ? 16.833 -0.617 -10.412 1.00 70.12 187 GLY A O 1
ATOM 1502 N N . CYS A 1 188 ? 15.406 -2.010 -11.456 1.00 76.69 188 CYS A N 1
ATOM 1503 C CA . CYS A 1 188 ? 15.120 -1.145 -12.590 1.00 76.69 188 CYS A CA 1
ATOM 1504 C C . CYS A 1 188 ? 13.709 -1.406 -13.132 1.00 76.69 188 CYS A C 1
ATOM 1506 O O . CYS A 1 188 ? 13.357 -2.518 -13.525 1.00 76.69 188 CYS A O 1
ATOM 1508 N N . GLY A 1 189 ? 12.911 -0.351 -13.190 1.00 86.62 189 GLY A N 1
ATOM 1509 C CA . GLY A 1 189 ? 11.525 -0.422 -13.616 1.00 86.62 189 GLY A CA 1
ATOM 1510 C C . GLY A 1 189 ? 10.747 0.835 -13.259 1.00 86.62 189 GLY A C 1
ATOM 1511 O O . GLY A 1 189 ? 11.325 1.894 -12.998 1.00 86.62 189 GLY A O 1
ATOM 1512 N N . HIS A 1 190 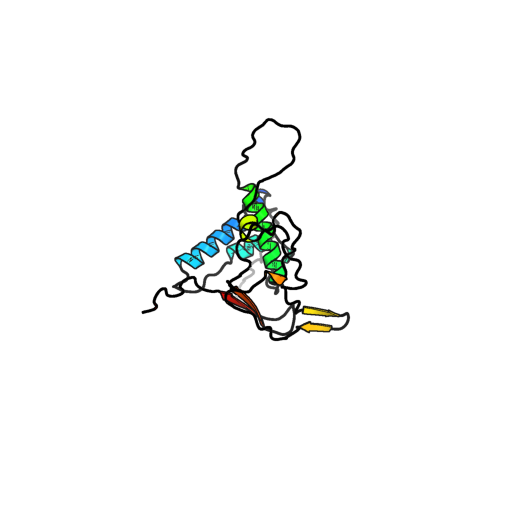? 9.425 0.721 -13.274 1.00 91.12 190 HIS A N 1
ATOM 1513 C CA . HIS A 1 190 ? 8.515 1.807 -12.932 1.00 91.12 190 HIS A CA 1
ATOM 1514 C C . HIS A 1 190 ? 7.234 1.253 -12.309 1.00 91.12 190 HIS A C 1
ATOM 1516 O O . HIS A 1 190 ? 6.633 0.324 -12.846 1.00 91.12 190 HIS A O 1
ATOM 1522 N N . TYR A 1 191 ? 6.810 1.826 -11.185 1.00 92.75 191 TYR A N 1
ATOM 1523 C CA . TYR A 1 191 ? 5.555 1.459 -10.538 1.00 92.75 191 TYR A CA 1
ATOM 1524 C C . TYR A 1 191 ? 4.439 2.412 -10.958 1.00 92.75 191 TYR A C 1
ATOM 1526 O O . TYR A 1 191 ? 4.611 3.626 -10.937 1.00 92.75 191 TYR A O 1
ATOM 1534 N N . THR A 1 192 ? 3.281 1.844 -11.280 1.00 94.75 192 THR A N 1
ATOM 1535 C CA . THR A 1 192 ? 2.023 2.574 -11.499 1.00 94.75 192 THR A CA 1
ATOM 1536 C C . THR A 1 192 ? 0.952 2.008 -10.576 1.00 94.75 192 THR A C 1
ATOM 1538 O O . THR A 1 192 ? 1.037 0.841 -10.192 1.00 94.75 192 THR A O 1
ATOM 1541 N N . ALA A 1 193 ? -0.043 2.813 -10.211 1.00 93.56 193 ALA A N 1
ATOM 1542 C CA . ALA A 1 193 ? -1.166 2.375 -9.394 1.00 93.56 193 ALA A CA 1
ATOM 1543 C C . ALA A 1 193 ? -2.489 2.699 -10.091 1.00 93.56 193 ALA A C 1
ATOM 1545 O O . ALA A 1 193 ? -2.664 3.795 -10.621 1.00 93.56 193 ALA A O 1
ATOM 1546 N N . PHE A 1 194 ? -3.413 1.746 -10.060 1.00 91.31 194 PHE A N 1
ATOM 1547 C CA . PHE A 1 194 ? -4.804 1.918 -10.464 1.00 91.31 194 PHE A CA 1
ATOM 1548 C C . PHE A 1 194 ? -5.659 1.772 -9.212 1.00 91.31 194 PHE A C 1
ATOM 1550 O O . PHE A 1 194 ? -5.466 0.817 -8.464 1.00 91.31 194 PHE A O 1
ATOM 1557 N N . ALA A 1 195 ? -6.585 2.692 -8.970 1.00 90.31 195 ALA A N 1
ATOM 1558 C CA . ALA A 1 195 ? -7.494 2.637 -7.832 1.00 90.31 195 ALA A CA 1
ATOM 1559 C C . ALA A 1 195 ? -8.919 2.936 -8.297 1.00 90.31 195 ALA A C 1
ATOM 1561 O O . ALA A 1 195 ? -9.119 3.745 -9.206 1.00 90.31 195 ALA A O 1
ATOM 1562 N N . ILE A 1 196 ? -9.902 2.280 -7.685 1.00 87.94 196 ILE A N 1
ATOM 1563 C CA . ILE A 1 196 ? -11.312 2.578 -7.924 1.00 87.94 196 ILE A CA 1
ATOM 1564 C C . ILE A 1 196 ? -11.661 3.858 -7.167 1.00 87.94 196 ILE A C 1
ATOM 1566 O O . ILE A 1 196 ? -11.543 3.917 -5.945 1.00 87.94 196 ILE A O 1
ATOM 1570 N N . ASN A 1 197 ? -12.104 4.882 -7.898 1.00 83.00 197 ASN A N 1
ATOM 1571 C CA . ASN A 1 197 ? -12.735 6.046 -7.290 1.00 83.00 197 ASN A CA 1
ATOM 1572 C C . ASN A 1 197 ? -14.163 5.663 -6.870 1.00 83.00 197 ASN A C 1
ATOM 1574 O O . ASN A 1 197 ? -14.889 5.051 -7.653 1.00 83.00 197 ASN A O 1
ATOM 1578 N N . GLY A 1 198 ? -14.558 6.011 -5.645 1.00 71.25 198 GLY A N 1
ATOM 1579 C CA . GLY A 1 198 ? -15.837 5.625 -5.038 1.00 71.25 198 GLY A CA 1
ATOM 1580 C C . GLY A 1 198 ? -17.087 6.130 -5.771 1.00 71.25 198 GLY A C 1
ATOM 1581 O O . GLY A 1 198 ? -18.191 5.715 -5.431 1.00 71.25 198 GLY A O 1
ATOM 1582 N N . GLU A 1 199 ? -16.940 6.964 -6.801 1.00 55.38 199 GLU A N 1
ATOM 1583 C CA . GLU A 1 199 ? -18.026 7.355 -7.700 1.00 55.38 199 GLU A CA 1
ATOM 1584 C C . GLU A 1 199 ? -18.337 6.257 -8.731 1.00 55.38 199 GLU A C 1
ATOM 1586 O O . GLU A 1 199 ? -18.133 6.406 -9.936 1.00 55.38 199 GLU A O 1
ATOM 1591 N N . ARG A 1 200 ? -18.886 5.126 -8.274 1.00 46.56 200 ARG A N 1
ATOM 1592 C CA . ARG A 1 200 ? -19.763 4.345 -9.153 1.00 46.56 200 ARG A CA 1
ATOM 1593 C C . ARG A 1 200 ? -21.108 5.062 -9.176 1.00 46.56 200 ARG A C 1
ATOM 1595 O O . ARG A 1 200 ? -21.809 5.087 -8.171 1.00 46.56 200 ARG A O 1
ATOM 1602 N N . HIS A 1 201 ? -21.431 5.660 -10.320 1.00 39.06 201 HIS A N 1
ATOM 1603 C CA . HIS A 1 201 ? -22.739 6.221 -10.644 1.00 39.06 201 HIS A CA 1
ATOM 1604 C C . HIS A 1 201 ? -23.883 5.348 -10.095 1.00 39.06 201 HIS A C 1
ATOM 1606 O O . HIS A 1 201 ? -24.207 4.309 -10.666 1.00 39.06 201 HIS A O 1
ATOM 1612 N N . MET A 1 202 ? -24.550 5.806 -9.032 1.00 33.25 202 MET A N 1
ATOM 1613 C CA . MET A 1 202 ? -25.967 5.508 -8.840 1.00 33.25 202 MET A CA 1
ATOM 1614 C C . MET A 1 202 ? -26.733 6.344 -9.862 1.00 33.25 202 MET A C 1
ATOM 1616 O O . MET A 1 202 ? -27.200 7.427 -9.548 1.00 33.25 202 MET A O 1
ATOM 1620 N N . ASN A 1 203 ? -26.764 5.881 -11.106 1.00 35.06 203 ASN A N 1
ATOM 1621 C CA . ASN A 1 203 ? -27.722 6.300 -12.123 1.00 35.06 203 ASN A CA 1
ATOM 1622 C C . ASN A 1 203 ? -27.892 5.111 -13.071 1.00 35.06 203 ASN A C 1
ATOM 1624 O O . ASN A 1 203 ? -27.205 5.005 -14.086 1.00 35.06 203 ASN A O 1
ATOM 1628 N N . SER A 1 204 ? -28.786 4.195 -12.712 1.00 27.16 204 SER A N 1
ATOM 1629 C CA . SER A 1 204 ? -29.532 3.432 -13.709 1.00 27.16 204 SER A CA 1
ATOM 1630 C C . SER A 1 204 ? -30.882 4.133 -13.915 1.00 27.16 204 SER A C 1
ATOM 1632 O O . SER A 1 204 ? -31.459 4.568 -12.914 1.00 27.16 204 SER A O 1
ATOM 1634 N N . PRO A 1 205 ? -31.371 4.277 -15.160 1.00 38.41 205 PRO A N 1
ATOM 1635 C CA . PRO A 1 205 ? -32.771 4.613 -15.413 1.00 38.41 205 PRO A CA 1
ATOM 1636 C C . PRO A 1 205 ? -33.721 3.520 -14.902 1.00 38.41 205 PRO A C 1
ATOM 1638 O O . PRO A 1 205 ? -33.266 2.362 -14.738 1.00 38.41 205 PRO A O 1
#

Radius of gyration: 24.56 Å; chains: 1; bounding box: 81×72×57 Å

Secondary structure (DSSP, 8-state):
-------------------THHHHS--HHHHHHHHHHHHHHHTTS-----HHHHHHHHHH-GGG-SS----HHHHHHHHHHHHHHHHHHHS--------TT--S-----HHHHHH-----B--S-SS---EEE-SS-EEE--------SS-EE-GGGB-TT-TTGGG-S--EE---EEEEEESS-SSS-EEEEEE--S-------

Organism: NCBI:txid355587